Protein AF-A0A3D5D9F7-F1 (afdb_monomer)

Solvent-accessible surface area (backbone atoms only — not comparable to full-atom values): 10202 Å² total; per-residue (Å²): 129,81,79,92,68,51,46,56,18,28,38,36,35,28,84,83,37,79,51,81,93,43,45,71,31,31,27,43,21,58,40,46,57,86,76,18,34,37,27,33,27,71,43,39,72,48,103,48,36,50,68,58,54,34,52,76,71,70,40,71,59,83,59,92,62,80,87,44,64,25,20,48,5,34,89,42,61,57,88,43,56,38,35,40,29,28,64,42,68,90,51,96,36,56,48,77,57,49,90,50,37,22,40,31,60,41,67,66,54,54,45,27,46,24,64,74,68,36,63,88,38,67,42,44,20,26,16,28,37,75,33,55,50,65,44,56,62,49,39,43,75,70,58,42,40,45,76,40,78,58,51,66,59,50,68,63,74,38,57,41,88,47,31,42,58,53,55,43,49,73,69,72,47,59,69,77,80,60,58,67,98,79,70,91,125

Nearest PDB structures (foldseek):
  2ew0-assembly1_A  TM=9.577E-01  e=5.817E-22  Acinetobacter baylyi ADP1
  2haf-assembly1_A  TM=9.401E-01  e=2.490E-22  Vibrio cholerae
  2mui-assembly1_A  TM=8.104E-01  e=1.445E-20  Pseudomonas aeruginosa PAO1
  2do8-assembly1_A  TM=7.523E-01  e=2.219E-13  [Haemophilus] ducreyi
  2hrx-assembly1_A  TM=7.823E-01  e=1.455E-10  Corynebacterium diphtheriae

Secondary structure (DSSP, 8-state):
-PPP--TTEEEEE-TT---TTTTT-EEEEEEEETTEEEEEE-S-EEEEEHHHHHHHTTPPPSS--S-PEEEE--SEEEEEEEEEEES----SSEEE-SSS-EEE-SHHHHHHHHTT-S-SEEEEEEEEEEEETTHHHHHHHTTSEEEEE--HIIIIIS-HHHHHHHHHHHTT--HHHHS------

pLDDT: mean 89.05, std 12.98, range [34.28, 98.25]

Radius of gyration: 16.92 Å; Cα contacts (8 Å, |Δi|>4): 386; chains: 1; bounding box: 48×33×46 Å

Sequence (185 aa):
MPPLNLTNQFLIAMPSMGDPNFAKTVTYVCIHNNDGAMGIVINRPLEIDVAEVLAEMKIESINPATPQPVYQGGPVQKDCGFIIHNPARDWNSTIQVTSEIAVSTSRDILEAMGEGAGPTATLVALGYAGWNAGQLEEEMKQNAWLNSPADMQIIFDTPPQLRWQCAVAAMGVDLSSLSYDVGHA

Structure (mmCIF, N/CA/C/O backbone):
data_AF-A0A3D5D9F7-F1
#
_entry.id   AF-A0A3D5D9F7-F1
#
loop_
_atom_site.group_PDB
_atom_site.id
_atom_site.type_symbol
_atom_site.label_atom_id
_atom_site.label_alt_id
_atom_site.label_comp_id
_atom_site.label_asym_id
_atom_site.label_entity_id
_atom_site.label_seq_id
_atom_site.pdbx_PDB_ins_code
_atom_site.Cartn_x
_atom_site.Cartn_y
_atom_site.Cartn_z
_atom_site.occupancy
_atom_site.B_iso_or_equiv
_atom_site.auth_seq_id
_atom_site.auth_comp_id
_atom_site.auth_asym_id
_atom_site.auth_atom_id
_atom_site.pdbx_PDB_model_num
ATOM 1 N N . MET A 1 1 ? -7.531 -14.995 24.538 1.00 47.44 1 MET A N 1
ATOM 2 C CA . MET A 1 1 ? -7.756 -14.546 23.148 1.00 47.44 1 MET A CA 1
ATOM 3 C C . MET A 1 1 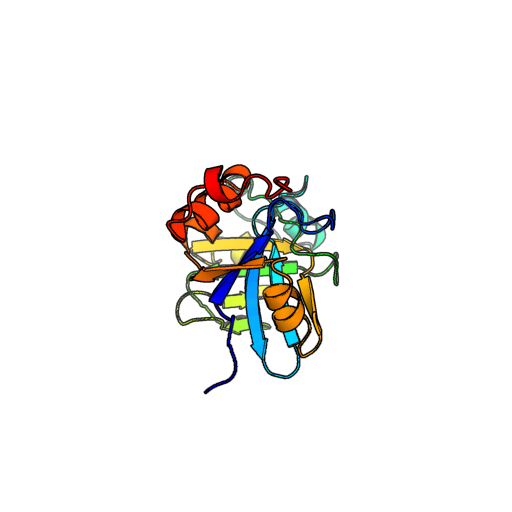? -6.391 -14.363 22.512 1.00 47.44 1 MET A C 1
ATOM 5 O O . MET A 1 1 ? -5.514 -13.886 23.227 1.00 47.44 1 MET A O 1
ATOM 9 N N . PRO A 1 2 ? -6.165 -14.796 21.262 1.00 51.75 2 PRO A N 1
ATOM 10 C CA . PRO A 1 2 ? -4.934 -14.436 20.566 1.00 51.75 2 PRO A CA 1
ATOM 11 C C . PRO A 1 2 ? -4.836 -12.902 20.464 1.00 51.75 2 PRO A C 1
ATOM 13 O O . PRO A 1 2 ? -5.882 -12.245 20.425 1.00 51.75 2 PRO A O 1
ATOM 16 N N . PRO A 1 3 ? -3.622 -12.326 20.477 1.00 65.25 3 PRO A N 1
ATOM 17 C CA . PRO A 1 3 ? -3.446 -10.895 20.254 1.00 65.25 3 PRO A CA 1
ATOM 18 C C . PRO A 1 3 ? -4.021 -10.504 18.887 1.00 65.25 3 PRO A C 1
ATOM 20 O O . PRO A 1 3 ? -4.014 -11.304 17.948 1.00 65.25 3 PRO A O 1
ATOM 23 N N . LEU A 1 4 ? -4.559 -9.287 18.795 1.00 81.50 4 LEU A N 1
ATOM 24 C CA . LEU A 1 4 ? -5.084 -8.735 17.549 1.00 81.50 4 LEU A CA 1
ATOM 25 C C . LEU A 1 4 ? -3.952 -8.692 16.514 1.00 81.50 4 LEU A C 1
ATOM 27 O O . LEU A 1 4 ? -2.958 -8.012 16.728 1.00 81.50 4 LEU A O 1
ATOM 31 N N . ASN A 1 5 ? -4.101 -9.397 15.393 1.00 90.12 5 ASN A N 1
ATOM 32 C CA . ASN A 1 5 ? -3.173 -9.307 14.269 1.00 90.12 5 ASN A CA 1
ATOM 33 C C . ASN A 1 5 ? -3.858 -8.557 13.119 1.00 90.12 5 ASN A C 1
ATOM 35 O O . ASN A 1 5 ? -4.949 -8.935 12.694 1.00 90.12 5 ASN A O 1
ATOM 39 N N . LEU A 1 6 ? -3.218 -7.481 12.660 1.00 94.94 6 LEU A N 1
ATOM 40 C CA . LEU A 1 6 ? -3.725 -6.575 11.627 1.00 94.94 6 LEU A CA 1
ATOM 41 C C . LEU A 1 6 ? -2.930 -6.710 10.323 1.00 94.94 6 LEU A C 1
ATOM 43 O O . LEU A 1 6 ? -3.201 -5.981 9.378 1.00 94.94 6 LEU A O 1
ATOM 47 N N . THR A 1 7 ? -1.968 -7.636 10.238 1.00 96.75 7 THR A N 1
ATOM 48 C CA . THR A 1 7 ? -1.314 -7.984 8.973 1.00 96.75 7 THR A CA 1
ATOM 49 C C . THR A 1 7 ? -2.365 -8.350 7.925 1.00 96.75 7 THR A C 1
ATOM 51 O O . THR A 1 7 ? -3.322 -9.066 8.223 1.00 96.75 7 THR A O 1
ATOM 54 N N . ASN A 1 8 ? -2.166 -7.875 6.693 1.00 96.75 8 ASN A N 1
ATOM 55 C CA . ASN A 1 8 ? -3.109 -8.021 5.583 1.00 96.75 8 ASN A CA 1
ATOM 56 C C . ASN A 1 8 ? -4.466 -7.324 5.820 1.00 96.75 8 ASN A C 1
ATOM 58 O O . ASN A 1 8 ? -5.518 -7.792 5.376 1.00 96.75 8 ASN A O 1
ATOM 62 N N . GLN A 1 9 ? -4.456 -6.196 6.529 1.00 96.69 9 GLN A N 1
ATOM 63 C CA . GLN A 1 9 ? -5.623 -5.329 6.673 1.00 96.69 9 GLN A CA 1
ATOM 64 C C . GLN A 1 9 ? -5.346 -3.922 6.162 1.00 96.69 9 GLN A C 1
ATOM 66 O O . GLN A 1 9 ? -4.203 -3.462 6.108 1.00 96.69 9 GLN A O 1
ATOM 71 N N . PHE A 1 10 ? -6.417 -3.225 5.807 1.00 97.25 10 PHE A N 1
ATOM 72 C CA . PHE A 1 10 ? -6.399 -1.785 5.642 1.00 97.25 10 PHE A CA 1
ATOM 73 C C . PHE A 1 10 ? -6.708 -1.102 6.961 1.00 97.25 10 PHE A C 1
ATOM 75 O O . PHE A 1 10 ? -7.697 -1.435 7.609 1.00 97.25 10 PHE A O 1
ATOM 82 N N . LEU A 1 11 ? -5.912 -0.092 7.294 1.00 96.69 11 LEU A N 1
ATOM 83 C CA . LEU A 1 11 ? -6.272 0.950 8.239 1.00 96.69 11 LEU A CA 1
ATOM 84 C C . LEU A 1 11 ? -6.832 2.129 7.454 1.00 96.69 11 LEU A C 1
ATOM 86 O O . LEU A 1 11 ? -6.176 2.687 6.571 1.00 96.69 11 LEU A O 1
ATOM 90 N N . ILE A 1 12 ? -8.061 2.492 7.770 1.00 95.88 12 ILE A N 1
ATOM 91 C CA . ILE A 1 12 ? -8.803 3.561 7.125 1.00 95.88 12 ILE A CA 1
ATOM 92 C C . ILE A 1 12 ? -8.868 4.704 8.124 1.00 95.88 12 ILE A C 1
ATOM 94 O O . ILE A 1 12 ? -9.455 4.566 9.199 1.00 95.88 12 ILE A O 1
ATOM 98 N N . ALA A 1 13 ? -8.238 5.823 7.782 1.00 94.69 13 ALA A N 1
ATOM 99 C CA . ALA A 1 13 ? -8.229 6.982 8.658 1.00 94.69 13 ALA A CA 1
ATOM 100 C C . ALA A 1 13 ? -9.649 7.525 8.822 1.00 94.69 13 ALA A C 1
ATOM 102 O O . ALA A 1 13 ? -10.343 7.770 7.825 1.00 94.69 13 ALA A O 1
ATOM 103 N N . MET A 1 14 ? -10.061 7.742 10.069 1.00 91.06 14 MET A N 1
ATOM 104 C CA . MET A 1 14 ? -11.346 8.363 10.369 1.00 91.06 14 MET A CA 1
ATOM 105 C C . MET A 1 14 ? -11.397 9.806 9.846 1.00 91.06 14 MET A C 1
ATOM 107 O O . MET A 1 14 ? -10.366 10.480 9.795 1.00 91.06 14 MET A O 1
ATOM 111 N N . PRO A 1 15 ? -12.579 10.341 9.480 1.00 85.88 15 PRO A N 1
ATOM 112 C CA . PRO A 1 15 ? -12.699 11.730 9.025 1.00 85.88 15 PRO A CA 1
ATOM 113 C C . PRO A 1 15 ? -12.197 12.770 10.039 1.00 85.88 15 PRO A C 1
ATOM 115 O O . PRO A 1 15 ? -11.774 13.853 9.644 1.00 85.88 15 PRO A O 1
ATOM 118 N N . SER A 1 16 ? -12.227 12.432 11.331 1.00 86.50 16 SER A N 1
ATOM 119 C CA . SER A 1 16 ? -11.708 13.236 12.443 1.00 86.50 16 SER A CA 1
ATOM 120 C C . SER A 1 16 ? -10.181 13.181 12.605 1.00 86.50 16 SER A C 1
ATOM 122 O O . SER A 1 16 ? -9.646 13.911 13.439 1.00 86.50 16 SER A O 1
ATOM 124 N N . MET A 1 17 ? -9.470 12.347 11.834 1.00 88.00 17 MET A N 1
ATOM 125 C CA . MET A 1 17 ? -8.013 12.205 11.898 1.00 88.00 17 MET A CA 1
ATOM 126 C C . MET A 1 17 ? -7.329 13.532 11.555 1.00 88.00 17 MET A C 1
ATOM 128 O O . MET A 1 17 ? -7.323 13.972 10.404 1.00 88.00 17 MET A O 1
ATOM 132 N N . GLY A 1 18 ? -6.746 14.167 12.573 1.00 83.50 18 GLY A N 1
ATOM 133 C CA . GLY A 1 18 ? -6.113 15.482 12.456 1.00 83.50 18 GLY A CA 1
ATOM 134 C C . GLY A 1 18 ? -4.679 15.457 11.927 1.00 83.50 18 GLY A C 1
ATOM 135 O O . GLY A 1 18 ? -4.164 16.509 11.551 1.00 83.50 18 GLY A O 1
ATOM 136 N N . ASP A 1 19 ? -4.023 14.291 11.888 1.00 88.62 19 ASP A N 1
ATOM 137 C CA . ASP A 1 19 ? -2.661 14.187 11.360 1.00 88.62 19 ASP A CA 1
ATOM 138 C C . ASP A 1 19 ? -2.675 14.374 9.830 1.00 88.62 19 ASP A C 1
ATOM 140 O O . ASP A 1 19 ? -3.240 13.541 9.112 1.00 88.62 19 ASP A O 1
ATOM 144 N N . PRO A 1 20 ? -2.031 15.424 9.286 1.00 87.31 20 PRO A N 1
ATOM 145 C CA . PRO A 1 20 ? -1.989 15.655 7.847 1.00 87.31 20 PRO A CA 1
ATOM 146 C C . PRO A 1 20 ? -1.292 14.528 7.075 1.00 87.31 20 PRO A C 1
ATOM 148 O O . PRO A 1 20 ? -1.556 14.376 5.883 1.00 87.31 20 PRO A O 1
ATOM 151 N N . ASN A 1 21 ? -0.449 13.704 7.704 1.00 87.94 21 ASN A N 1
ATOM 152 C CA . ASN A 1 21 ? 0.172 12.535 7.072 1.00 87.94 21 ASN A CA 1
ATOM 153 C C . ASN A 1 21 ? -0.824 11.393 6.820 1.00 87.94 21 ASN A C 1
ATOM 155 O O . ASN A 1 21 ? -0.581 10.572 5.938 1.00 87.94 21 ASN A O 1
ATOM 159 N N . PHE A 1 22 ? -1.953 11.373 7.535 1.00 92.62 22 PHE A N 1
ATOM 160 C CA . PHE A 1 22 ? -2.907 10.260 7.522 1.00 92.62 22 PHE A CA 1
ATOM 161 C C . PHE A 1 22 ? -4.364 10.672 7.285 1.00 92.62 22 PHE A C 1
ATOM 163 O O . PHE A 1 22 ? -5.215 9.830 7.023 1.00 92.62 22 PHE A O 1
ATOM 170 N N . ALA A 1 23 ? -4.693 11.963 7.298 1.00 91.88 23 ALA A N 1
ATOM 171 C CA . ALA A 1 23 ? -6.038 12.419 6.962 1.00 91.88 23 ALA A CA 1
ATOM 172 C C . ALA A 1 23 ? -6.483 11.859 5.593 1.00 91.88 23 ALA A C 1
ATOM 174 O O . ALA A 1 23 ? -5.784 12.024 4.584 1.00 91.88 23 ALA A O 1
ATOM 175 N N . LYS A 1 24 ? -7.641 11.180 5.576 1.00 91.12 24 LYS A N 1
ATOM 176 C CA . LYS A 1 24 ? -8.224 10.496 4.404 1.00 91.12 24 LYS A CA 1
ATOM 177 C C . LYS A 1 24 ? -7.302 9.458 3.741 1.00 91.12 24 LYS A C 1
ATOM 179 O O . LYS A 1 24 ? -7.369 9.264 2.525 1.00 91.12 24 LYS A O 1
ATOM 184 N N . THR A 1 25 ? -6.436 8.785 4.502 1.00 96.50 25 THR A N 1
ATOM 185 C CA . THR A 1 25 ? -5.589 7.710 3.963 1.00 96.50 25 THR A CA 1
ATOM 186 C C . THR A 1 25 ? -6.186 6.327 4.117 1.00 96.50 25 THR A C 1
ATOM 188 O O . THR A 1 25 ? -6.926 6.046 5.060 1.00 96.50 25 THR A O 1
ATOM 191 N N . VAL A 1 26 ? -5.788 5.451 3.199 1.00 97.31 26 VAL A N 1
ATOM 192 C CA . VAL A 1 26 ? -5.863 4.000 3.366 1.00 97.31 26 VAL A CA 1
ATOM 193 C C . VAL A 1 26 ? -4.439 3.485 3.483 1.00 97.31 26 VAL A C 1
ATOM 195 O O . VAL A 1 26 ? -3.626 3.722 2.586 1.00 97.31 26 VAL A O 1
ATOM 198 N N . THR A 1 27 ? -4.146 2.795 4.577 1.00 98.00 27 THR A N 1
ATOM 199 C CA . THR A 1 27 ? -2.827 2.230 4.861 1.00 98.00 27 THR A CA 1
ATOM 200 C C . THR A 1 27 ? -2.915 0.713 4.863 1.00 98.00 27 THR A C 1
ATOM 202 O O . THR A 1 27 ? -3.667 0.142 5.644 1.00 98.00 27 THR A O 1
ATOM 205 N N . TYR A 1 28 ? -2.154 0.048 4.000 1.00 98.25 28 TYR A N 1
ATOM 206 C CA . TYR A 1 28 ? -2.057 -1.407 3.973 1.00 98.25 28 TYR A CA 1
ATOM 207 C C . TYR A 1 28 ? -1.021 -1.896 4.986 1.00 98.25 28 TYR A C 1
ATOM 209 O O . TYR A 1 28 ? 0.156 -1.550 4.886 1.00 98.25 28 TYR A O 1
ATOM 217 N N . VAL A 1 29 ? -1.448 -2.694 5.963 1.00 97.94 29 VAL A N 1
ATOM 218 C CA . VAL A 1 29 ? -0.586 -3.219 7.029 1.00 97.94 29 VAL A CA 1
ATOM 219 C C . VAL A 1 29 ? 0.131 -4.472 6.542 1.00 97.94 29 VAL A C 1
ATOM 221 O O . VAL A 1 29 ? -0.469 -5.523 6.315 1.00 97.94 29 VAL A O 1
ATOM 224 N N . CYS A 1 30 ? 1.446 -4.353 6.412 1.00 96.38 30 CYS A N 1
ATOM 225 C CA . CYS A 1 30 ? 2.319 -5.406 5.909 1.00 96.38 30 CYS A CA 1
ATOM 226 C C . CYS A 1 30 ? 2.806 -6.312 7.046 1.00 96.38 30 CYS A C 1
ATOM 228 O O . CYS A 1 30 ? 2.932 -7.521 6.875 1.00 96.38 30 CYS A O 1
ATOM 230 N N . ILE A 1 31 ? 3.065 -5.731 8.222 1.00 95.31 31 ILE A N 1
ATOM 231 C CA . ILE A 1 31 ? 3.523 -6.438 9.422 1.00 95.31 31 ILE A CA 1
ATOM 232 C C . ILE A 1 31 ? 2.762 -5.883 10.625 1.00 95.31 31 ILE A C 1
ATOM 234 O O . ILE A 1 31 ? 2.689 -4.668 10.788 1.00 95.31 31 ILE A O 1
ATOM 238 N N . HIS A 1 32 ? 2.243 -6.763 11.479 1.00 95.94 32 HIS A N 1
ATOM 239 C CA . HIS A 1 32 ? 1.780 -6.438 12.822 1.00 95.94 32 HIS A CA 1
ATOM 240 C C . HIS A 1 32 ? 2.159 -7.573 13.778 1.00 95.94 32 HIS A C 1
ATOM 242 O O . HIS A 1 32 ? 1.732 -8.718 13.609 1.00 95.94 32 HIS A O 1
ATOM 248 N N . ASN A 1 33 ? 3.002 -7.269 14.760 1.00 93.38 33 ASN A N 1
ATOM 249 C CA . ASN A 1 33 ? 3.463 -8.212 15.770 1.00 93.38 33 ASN A CA 1
ATOM 250 C C . ASN A 1 33 ? 3.719 -7.487 17.105 1.00 93.38 33 ASN A C 1
ATOM 252 O O . ASN A 1 33 ? 3.447 -6.298 17.244 1.00 93.38 33 ASN A O 1
ATOM 256 N N . ASN A 1 34 ? 4.258 -8.203 18.094 1.00 91.50 34 ASN A N 1
ATOM 257 C CA . ASN A 1 34 ? 4.499 -7.645 19.429 1.00 91.50 34 ASN A CA 1
ATOM 258 C C . ASN A 1 34 ? 5.547 -6.516 19.458 1.00 91.50 34 ASN A C 1
ATOM 260 O O . ASN A 1 34 ? 5.591 -5.778 20.439 1.00 91.50 34 ASN A O 1
ATOM 264 N N . ASP A 1 35 ? 6.379 -6.387 18.423 1.00 92.25 35 ASP A N 1
ATOM 265 C CA . ASP A 1 35 ? 7.407 -5.347 18.328 1.00 92.25 35 ASP A CA 1
ATOM 266 C C . ASP A 1 35 ? 6.863 -4.062 17.675 1.00 92.25 35 ASP A C 1
ATOM 268 O O . ASP A 1 35 ? 7.463 -2.994 17.812 1.00 92.25 35 ASP A O 1
ATOM 272 N N . GLY A 1 36 ? 5.707 -4.143 17.006 1.00 94.44 36 GLY A N 1
ATOM 273 C CA . GLY A 1 36 ? 5.034 -3.011 16.380 1.00 94.44 36 GLY A CA 1
ATOM 274 C C . GLY A 1 36 ? 4.311 -3.369 15.084 1.00 94.44 36 GLY A C 1
ATOM 275 O O . GLY A 1 36 ? 4.034 -4.534 14.782 1.00 94.44 36 GLY A O 1
ATOM 276 N N . ALA A 1 37 ? 4.016 -2.339 14.293 1.00 96.56 37 ALA A N 1
ATOM 277 C CA . ALA A 1 37 ? 3.406 -2.484 12.979 1.00 96.56 37 ALA A CA 1
ATOM 278 C C . ALA A 1 37 ? 4.117 -1.654 11.909 1.00 96.56 37 ALA A C 1
ATOM 280 O O . ALA A 1 37 ? 4.675 -0.590 12.170 1.00 96.56 37 ALA A O 1
ATOM 281 N N . MET A 1 38 ? 4.044 -2.145 10.676 1.00 96.69 38 MET A N 1
ATOM 282 C CA . MET A 1 38 ? 4.512 -1.467 9.476 1.00 96.69 38 MET A CA 1
ATOM 283 C C . MET A 1 38 ? 3.410 -1.511 8.426 1.00 96.69 38 MET A C 1
ATOM 285 O O . MET A 1 38 ? 2.875 -2.581 8.116 1.00 96.69 38 MET A O 1
ATOM 289 N N . GLY A 1 39 ? 3.103 -0.360 7.842 1.00 97.50 39 GLY A N 1
ATOM 290 C CA . GLY A 1 39 ? 2.138 -0.246 6.763 1.00 97.50 39 GLY A CA 1
ATOM 291 C C . GLY A 1 39 ? 2.537 0.784 5.720 1.00 97.50 39 GLY A C 1
ATOM 292 O O . GLY A 1 39 ? 3.410 1.617 5.942 1.00 97.50 39 GLY A O 1
ATOM 293 N N . ILE A 1 40 ? 1.889 0.710 4.564 1.00 98.25 40 ILE A N 1
ATOM 294 C CA . ILE A 1 40 ? 2.150 1.572 3.412 1.00 98.25 40 ILE A CA 1
ATOM 295 C C . ILE A 1 40 ? 0.850 2.273 3.036 1.00 98.25 40 ILE A C 1
ATOM 297 O O . ILE A 1 40 ? -0.165 1.622 2.788 1.00 98.25 40 ILE A O 1
ATOM 301 N N . VAL A 1 41 ? 0.863 3.603 2.998 1.00 98.19 41 VAL A N 1
ATOM 302 C CA . VAL A 1 41 ? -0.252 4.403 2.483 1.00 98.19 41 VAL A CA 1
ATOM 303 C C . VAL A 1 41 ? -0.366 4.186 0.975 1.00 98.19 41 VAL A C 1
ATOM 305 O O . VAL A 1 41 ? 0.575 4.426 0.224 1.00 98.19 41 VAL A O 1
ATOM 308 N N . ILE A 1 42 ? -1.540 3.743 0.522 1.00 97.75 42 ILE A N 1
ATOM 309 C CA . ILE A 1 42 ? -1.757 3.327 -0.872 1.00 97.75 42 ILE A CA 1
ATOM 310 C C . ILE A 1 42 ? -2.520 4.360 -1.702 1.00 97.75 42 ILE A C 1
ATOM 312 O O . ILE A 1 42 ? -2.816 4.104 -2.859 1.00 97.75 42 ILE A O 1
ATOM 316 N N . ASN A 1 43 ? -2.916 5.505 -1.148 1.00 97.12 43 ASN A N 1
ATOM 317 C CA . ASN A 1 43 ? -3.841 6.420 -1.831 1.00 97.12 43 ASN A CA 1
ATOM 318 C C . ASN A 1 43 ? -3.350 7.872 -1.935 1.00 97.12 43 ASN A C 1
ATOM 320 O O . ASN A 1 43 ? -4.147 8.771 -2.203 1.00 97.12 43 ASN A O 1
ATOM 324 N N . ARG A 1 44 ? -2.046 8.101 -1.749 1.00 96.31 44 ARG A N 1
ATOM 325 C CA . ARG A 1 44 ? -1.404 9.416 -1.886 1.00 96.31 44 ARG A CA 1
ATOM 326 C C . ARG A 1 44 ? -0.376 9.408 -3.016 1.00 96.31 44 ARG A C 1
ATOM 328 O O . ARG A 1 44 ? 0.780 9.108 -2.742 1.00 96.31 44 ARG A O 1
ATOM 335 N N . PRO A 1 45 ? -0.776 9.659 -4.272 1.00 96.38 45 PRO A N 1
ATOM 336 C CA . PRO A 1 45 ? 0.181 9.736 -5.369 1.00 96.38 45 PRO A CA 1
ATOM 337 C C . PRO A 1 45 ? 1.112 10.941 -5.183 1.00 96.38 45 PRO A C 1
ATOM 339 O O . PRO A 1 45 ? 0.689 11.991 -4.699 1.00 96.38 45 PRO A O 1
ATOM 342 N N . LEU A 1 46 ? 2.370 10.771 -5.568 1.00 94.94 46 LEU A N 1
ATOM 343 C CA . LEU A 1 46 ? 3.368 11.825 -5.698 1.00 94.94 46 LEU A CA 1
ATOM 344 C C . LEU A 1 46 ? 3.377 12.357 -7.137 1.00 94.94 46 LEU A C 1
ATOM 346 O O . LEU A 1 46 ? 2.869 11.712 -8.053 1.00 94.94 46 LEU A O 1
ATOM 350 N N . GLU A 1 47 ? 3.992 13.520 -7.344 1.00 93.50 47 GLU A N 1
ATOM 351 C CA . GLU A 1 47 ? 4.247 14.085 -8.679 1.00 93.50 47 GLU A CA 1
ATOM 352 C C . GLU A 1 47 ? 5.499 13.471 -9.329 1.00 93.50 47 GLU A C 1
ATOM 354 O O . GLU A 1 47 ? 6.287 14.179 -9.944 1.00 93.50 47 GLU A O 1
ATOM 359 N N . ILE A 1 48 ? 5.697 12.164 -9.138 1.00 92.19 48 ILE A N 1
ATOM 360 C CA . ILE A 1 48 ? 6.749 11.377 -9.783 1.00 92.19 48 ILE A CA 1
ATOM 361 C C . ILE A 1 48 ? 6.176 10.025 -10.213 1.00 92.19 48 ILE A C 1
ATOM 363 O O . ILE A 1 48 ? 5.285 9.470 -9.551 1.00 92.19 48 ILE A O 1
ATOM 367 N N . ASP A 1 49 ? 6.705 9.476 -11.296 1.00 92.44 49 ASP A N 1
ATOM 368 C CA . ASP A 1 49 ? 6.357 8.145 -11.779 1.00 92.44 49 ASP A CA 1
ATOM 369 C C . ASP A 1 49 ? 7.478 7.112 -11.564 1.00 92.44 49 ASP A C 1
ATOM 371 O O . ASP A 1 49 ? 8.605 7.408 -11.160 1.00 92.44 49 ASP A O 1
ATOM 375 N N . VAL A 1 50 ? 7.141 5.839 -11.777 1.00 91.75 50 VAL A N 1
ATOM 376 C CA . VAL A 1 50 ? 8.092 4.732 -11.629 1.00 91.75 50 VAL A CA 1
ATOM 377 C C . VAL A 1 50 ? 9.245 4.847 -12.629 1.00 91.75 50 VAL A C 1
ATOM 379 O O . VAL A 1 50 ? 10.361 4.459 -12.296 1.00 91.75 50 VAL A O 1
ATOM 382 N N . ALA A 1 51 ? 9.022 5.388 -13.830 1.00 90.69 51 ALA A N 1
ATOM 383 C CA . ALA A 1 51 ? 10.082 5.531 -14.824 1.00 90.69 51 ALA A CA 1
ATOM 384 C C . ALA A 1 51 ? 11.146 6.540 -14.365 1.00 90.69 51 ALA A C 1
ATOM 386 O O . ALA A 1 51 ? 12.337 6.291 -14.556 1.00 90.69 51 ALA A O 1
ATOM 387 N N . GLU A 1 52 ? 10.740 7.620 -13.696 1.00 91.06 52 GLU A N 1
ATOM 388 C CA . GLU A 1 52 ? 11.652 8.572 -13.056 1.00 91.06 52 GLU A CA 1
ATOM 389 C C . GLU A 1 52 ? 12.492 7.902 -11.957 1.00 91.06 52 GLU A C 1
ATOM 391 O O . GLU A 1 52 ? 13.714 8.068 -11.934 1.00 91.06 52 GLU A O 1
ATOM 396 N N . VAL A 1 53 ? 11.880 7.064 -11.110 1.00 90.19 53 VAL A N 1
ATOM 397 C CA . VAL A 1 53 ? 12.602 6.295 -10.074 1.00 90.19 53 VAL A CA 1
ATOM 398 C C . VAL A 1 53 ? 13.608 5.316 -10.691 1.00 90.19 53 VAL A C 1
ATOM 400 O O . VAL A 1 53 ? 14.745 5.206 -10.224 1.00 90.19 53 VAL A O 1
ATOM 403 N N . LEU A 1 54 ? 13.224 4.607 -11.759 1.00 90.44 54 LEU A N 1
ATOM 404 C CA . LEU A 1 54 ? 14.126 3.699 -12.477 1.00 90.44 54 LEU A CA 1
ATOM 405 C C . LEU A 1 54 ? 15.311 4.460 -13.089 1.00 90.44 54 LEU A C 1
ATOM 407 O O . LEU A 1 54 ? 16.457 4.018 -12.967 1.00 90.44 54 LEU A O 1
ATOM 411 N N . ALA A 1 55 ? 15.054 5.624 -13.690 1.00 89.81 55 ALA A N 1
ATOM 412 C CA . ALA A 1 55 ? 16.085 6.473 -14.274 1.00 89.81 55 ALA A CA 1
ATOM 413 C C . ALA A 1 55 ? 17.080 6.982 -13.217 1.00 89.81 55 ALA A C 1
ATOM 415 O O . ALA A 1 55 ? 18.293 6.916 -13.438 1.00 89.81 55 ALA A O 1
ATOM 416 N N . GLU A 1 56 ? 16.599 7.419 -12.049 1.00 89.19 56 GLU A N 1
ATOM 417 C CA . GLU A 1 56 ? 17.450 7.838 -10.926 1.00 89.19 56 GLU A CA 1
ATOM 418 C C . GLU A 1 56 ? 18.345 6.690 -10.429 1.00 89.19 56 GLU A C 1
ATOM 420 O O . GLU A 1 56 ? 19.539 6.873 -10.170 1.00 89.19 56 GLU A O 1
ATOM 425 N N . MET A 1 57 ? 17.804 5.470 -10.403 1.00 87.25 57 MET A N 1
ATOM 426 C CA . MET A 1 57 ? 18.538 4.253 -10.047 1.00 87.25 57 MET A CA 1
ATOM 427 C C . MET A 1 57 ? 19.476 3.746 -11.154 1.00 87.25 57 MET A C 1
ATOM 429 O O . MET A 1 57 ? 20.212 2.777 -10.925 1.00 87.25 57 MET A O 1
ATOM 433 N N . LYS A 1 58 ? 19.501 4.399 -12.326 1.00 90.12 58 LYS A N 1
ATOM 434 C CA . LYS A 1 58 ? 20.242 3.981 -13.530 1.00 90.12 58 LYS A CA 1
ATOM 435 C C . LYS A 1 58 ? 19.838 2.586 -14.014 1.00 90.12 58 LYS A C 1
ATOM 437 O O . LYS A 1 58 ? 20.695 1.778 -14.364 1.00 90.12 58 LYS A O 1
ATOM 442 N N . ILE A 1 59 ? 18.545 2.291 -13.960 1.00 88.50 59 ILE A N 1
ATOM 443 C CA . ILE A 1 59 ? 17.954 1.064 -14.489 1.00 88.50 59 ILE A CA 1
ATOM 444 C C . ILE A 1 59 ? 17.379 1.397 -15.865 1.00 88.50 59 ILE A C 1
ATOM 446 O O . ILE A 1 59 ? 16.576 2.320 -16.002 1.00 88.50 59 ILE A O 1
ATOM 450 N N . GLU A 1 60 ? 17.815 0.673 -16.894 1.00 84.56 60 GLU A N 1
ATOM 451 C CA . GLU A 1 60 ? 17.268 0.834 -18.239 1.00 84.56 60 GLU A CA 1
ATOM 452 C C . GLU A 1 60 ? 15.850 0.257 -18.299 1.00 84.56 60 GLU A C 1
ATOM 454 O O . GLU A 1 60 ? 15.599 -0.856 -17.841 1.00 84.56 60 GLU A O 1
ATOM 459 N N . SER A 1 61 ? 14.918 1.019 -18.873 1.00 82.38 61 SER A N 1
ATOM 460 C CA . SER A 1 61 ? 13.558 0.551 -19.133 1.00 82.38 61 SER A CA 1
ATOM 461 C C . SER A 1 61 ? 13.407 0.238 -20.616 1.00 82.38 61 SER A C 1
ATOM 463 O O . SER A 1 61 ? 13.541 1.126 -21.462 1.00 82.38 61 SER A O 1
ATOM 465 N N . ILE A 1 62 ? 13.140 -1.028 -20.943 1.00 73.94 62 ILE A N 1
ATOM 466 C CA . ILE A 1 62 ? 13.007 -1.486 -22.335 1.00 73.94 62 ILE A CA 1
ATOM 467 C C . ILE A 1 62 ? 11.631 -1.165 -22.930 1.00 73.94 62 ILE A C 1
ATOM 469 O O . ILE A 1 62 ? 11.428 -1.297 -24.137 1.00 73.94 62 ILE A O 1
ATOM 473 N N . ASN A 1 63 ? 10.682 -0.750 -22.090 1.00 66.62 63 ASN A N 1
ATOM 474 C CA . ASN A 1 63 ? 9.342 -0.365 -22.494 1.00 66.62 63 ASN A CA 1
ATOM 475 C C . ASN A 1 63 ? 8.897 0.816 -21.622 1.00 66.62 63 ASN A C 1
ATOM 477 O O . ASN A 1 63 ? 8.682 0.618 -20.424 1.00 66.62 63 ASN A O 1
ATOM 481 N N . PRO A 1 64 ? 8.723 2.034 -22.169 1.00 59.91 64 PRO A N 1
ATOM 482 C CA . PRO A 1 64 ? 8.042 3.098 -21.449 1.00 59.91 64 PRO A CA 1
ATOM 483 C C . PRO A 1 64 ? 6.567 2.698 -21.345 1.00 59.91 64 PRO A C 1
ATOM 485 O O . PRO A 1 64 ? 5.742 3.028 -22.197 1.00 59.91 64 PRO A O 1
ATOM 488 N N . ALA A 1 65 ? 6.260 1.875 -20.345 1.00 58.34 65 ALA A N 1
ATOM 489 C CA . ALA A 1 65 ? 4.909 1.477 -20.013 1.00 58.34 65 ALA A CA 1
ATOM 490 C C . ALA A 1 65 ? 4.069 2.719 -19.687 1.00 58.34 65 ALA A C 1
ATOM 492 O O . ALA A 1 65 ? 4.580 3.825 -19.497 1.00 58.34 65 ALA A O 1
ATOM 493 N N . THR A 1 66 ? 2.753 2.527 -19.625 1.00 66.88 66 THR A N 1
ATOM 494 C CA . THR A 1 66 ? 1.821 3.528 -19.105 1.00 66.88 66 THR A CA 1
ATOM 495 C C . THR A 1 66 ? 2.380 4.154 -17.819 1.00 66.88 66 THR A C 1
ATOM 497 O O . THR A 1 66 ? 2.829 3.395 -16.958 1.00 66.88 66 THR A O 1
ATOM 500 N N . PRO A 1 67 ? 2.356 5.495 -17.673 1.00 80.06 67 PRO A N 1
ATOM 501 C CA . PRO A 1 67 ? 2.882 6.159 -16.487 1.00 80.06 67 PRO A CA 1
ATOM 502 C C . PRO A 1 67 ? 2.265 5.558 -15.225 1.00 80.06 67 PRO A C 1
ATOM 504 O O . PRO A 1 67 ? 1.051 5.638 -15.015 1.00 80.06 67 PRO A O 1
ATOM 507 N N . GLN A 1 68 ? 3.099 4.916 -14.412 1.00 89.50 68 GLN A N 1
ATOM 508 C CA . GLN A 1 68 ? 2.694 4.332 -13.143 1.00 89.50 68 GLN A CA 1
ATOM 509 C C . GLN A 1 68 ? 3.093 5.302 -12.028 1.00 89.50 68 GLN A C 1
ATOM 511 O O . GLN A 1 68 ? 4.285 5.564 -11.874 1.00 89.50 68 GLN A O 1
ATOM 516 N N . PRO A 1 69 ? 2.142 5.844 -11.249 1.00 93.81 69 PRO A N 1
ATOM 517 C CA . PRO A 1 69 ? 2.466 6.795 -10.196 1.00 93.81 69 PRO A CA 1
ATOM 518 C C . PRO A 1 69 ? 3.201 6.112 -9.041 1.00 93.81 69 PRO A C 1
ATOM 520 O O . PRO A 1 69 ? 2.920 4.957 -8.703 1.00 93.81 69 PRO A O 1
ATOM 523 N N . VAL A 1 70 ? 4.082 6.867 -8.391 1.00 96.12 70 VAL A N 1
ATOM 524 C CA . VAL A 1 70 ? 4.657 6.499 -7.095 1.00 96.12 70 VAL A CA 1
ATOM 525 C C . VAL A 1 70 ? 3.800 7.091 -5.984 1.00 96.12 70 VAL A C 1
ATOM 527 O O . VAL A 1 70 ? 3.250 8.183 -6.115 1.00 96.12 70 VAL A O 1
ATOM 530 N N . TYR A 1 71 ? 3.677 6.377 -4.873 1.00 97.50 71 TYR A N 1
ATOM 531 C CA . TYR A 1 71 ? 2.875 6.790 -3.728 1.00 97.50 71 TYR A CA 1
ATOM 532 C C . TYR A 1 71 ? 3.740 7.271 -2.565 1.00 97.50 71 TYR A C 1
ATOM 534 O O . TYR A 1 71 ? 4.824 6.757 -2.316 1.00 97.50 71 TYR A O 1
ATOM 542 N N . GLN A 1 72 ? 3.240 8.225 -1.791 1.00 97.06 72 GLN A N 1
ATOM 543 C CA . GLN A 1 72 ? 3.790 8.538 -0.481 1.00 97.06 72 GLN A CA 1
ATOM 544 C C . GLN A 1 72 ? 3.313 7.469 0.507 1.00 97.06 72 GLN A C 1
ATOM 546 O O . GLN A 1 72 ? 2.177 7.533 0.971 1.00 97.06 72 GLN A O 1
ATOM 551 N N . GLY A 1 73 ? 4.173 6.500 0.826 1.00 96.50 73 GLY A N 1
ATOM 552 C CA . GLY A 1 73 ? 3.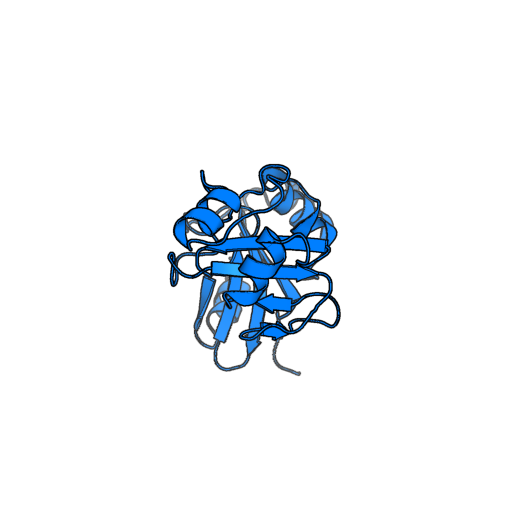844 5.351 1.674 1.00 96.50 73 GLY A CA 1
ATOM 553 C C . GLY A 1 73 ? 3.829 5.660 3.172 1.00 96.50 73 GLY A C 1
ATOM 554 O O . GLY A 1 73 ? 3.195 4.942 3.945 1.00 96.50 73 GLY A O 1
ATOM 555 N N . GLY A 1 74 ? 4.463 6.754 3.596 1.00 95.50 74 GLY A N 1
ATOM 556 C CA . GLY A 1 74 ? 4.355 7.276 4.956 1.00 95.50 74 GLY A CA 1
ATOM 557 C C . GLY A 1 74 ? 5.481 8.245 5.326 1.00 95.50 74 GLY A C 1
ATOM 558 O O . GLY A 1 74 ? 6.266 8.653 4.467 1.00 95.50 74 GLY A O 1
ATOM 559 N N . PRO A 1 75 ? 5.544 8.690 6.593 1.00 93.69 75 PRO A N 1
ATOM 560 C CA . PRO A 1 75 ? 6.509 9.697 7.026 1.00 93.69 75 PRO A CA 1
ATOM 561 C C . PRO A 1 75 ? 7.916 9.143 7.306 1.00 93.69 75 PRO A C 1
ATOM 563 O O . PRO A 1 75 ? 8.856 9.937 7.392 1.00 93.69 75 PRO A O 1
ATOM 566 N N . VAL A 1 76 ? 8.076 7.825 7.461 1.00 94.69 76 VAL A N 1
ATOM 567 C CA . VAL A 1 76 ? 9.339 7.179 7.847 1.00 94.69 76 VAL A CA 1
ATOM 568 C C . VAL A 1 76 ? 10.115 6.741 6.607 1.00 94.69 76 VAL A C 1
ATOM 570 O O . VAL A 1 76 ? 9.528 6.191 5.683 1.00 94.69 76 VAL A O 1
ATOM 573 N N . GLN A 1 77 ? 11.437 6.968 6.599 1.00 92.25 77 GLN A N 1
ATOM 574 C CA . GLN A 1 77 ? 12.350 6.589 5.505 1.00 92.25 77 GLN A CA 1
ATOM 575 C C . GLN A 1 77 ? 11.833 6.988 4.112 1.00 92.25 77 GLN A C 1
ATOM 577 O O . GLN A 1 77 ? 11.712 6.153 3.223 1.00 92.25 77 GLN A O 1
ATOM 582 N N . LYS A 1 78 ? 11.536 8.278 3.920 1.00 91.25 78 LYS A N 1
ATOM 583 C CA . LYS A 1 78 ? 10.920 8.819 2.693 1.00 91.25 78 LYS A CA 1
ATOM 584 C C . LYS A 1 78 ? 11.708 8.557 1.405 1.00 91.25 78 LYS A C 1
ATOM 586 O O . LYS A 1 78 ? 11.118 8.621 0.340 1.00 91.25 78 LYS A O 1
ATOM 591 N N . ASP A 1 79 ? 12.993 8.236 1.505 1.00 88.06 79 ASP A N 1
ATOM 592 C CA . ASP A 1 79 ? 13.845 7.921 0.352 1.00 88.06 79 ASP A CA 1
ATOM 593 C C . ASP A 1 79 ? 13.898 6.408 0.050 1.00 88.06 79 ASP A C 1
ATOM 595 O O . ASP A 1 79 ? 14.516 5.978 -0.921 1.00 88.06 79 ASP A O 1
ATOM 599 N N . CYS A 1 80 ? 13.284 5.571 0.895 1.00 91.25 80 CYS A N 1
ATOM 600 C CA . CYS A 1 80 ? 13.268 4.121 0.732 1.00 91.25 80 CYS A CA 1
ATOM 601 C C . CYS A 1 80 ? 12.044 3.680 -0.079 1.00 91.25 80 CYS A C 1
ATOM 603 O O . CYS A 1 80 ? 10.910 4.009 0.272 1.00 91.25 80 CYS A O 1
ATOM 605 N N . GLY A 1 81 ? 12.283 2.922 -1.151 1.00 94.06 81 GLY A N 1
ATOM 606 C CA . GLY A 1 81 ? 11.241 2.370 -2.011 1.00 94.06 81 GLY A CA 1
ATOM 607 C C . GLY A 1 81 ? 10.673 1.056 -1.483 1.00 94.06 81 GLY A C 1
ATOM 608 O O . GLY A 1 81 ? 11.415 0.130 -1.161 1.00 94.06 81 GLY A O 1
ATOM 609 N N . PHE A 1 82 ? 9.348 0.967 -1.463 1.00 96.94 82 PHE A N 1
ATOM 610 C CA . PHE A 1 82 ? 8.582 -0.231 -1.151 1.00 96.94 82 PHE A CA 1
ATOM 611 C C . PHE A 1 82 ? 7.687 -0.576 -2.336 1.00 96.94 82 PHE A C 1
ATOM 613 O O . PHE A 1 82 ? 6.924 0.262 -2.813 1.00 96.94 82 PHE A O 1
ATOM 620 N N . ILE A 1 83 ? 7.758 -1.818 -2.799 1.00 97.31 83 ILE A N 1
ATOM 621 C CA . ILE A 1 83 ? 6.950 -2.322 -3.902 1.00 97.31 83 ILE A CA 1
ATOM 622 C C . ILE A 1 83 ? 6.001 -3.376 -3.344 1.00 97.31 83 ILE A C 1
ATOM 624 O O . ILE A 1 83 ? 6.432 -4.477 -3.014 1.00 97.31 83 ILE A O 1
ATOM 628 N N . ILE A 1 84 ? 4.711 -3.053 -3.246 1.00 97.81 84 ILE A N 1
ATOM 629 C CA . ILE A 1 84 ? 3.663 -4.054 -3.012 1.00 97.81 84 ILE A CA 1
ATOM 630 C C . ILE A 1 84 ? 3.386 -4.727 -4.350 1.00 97.81 84 ILE A C 1
ATOM 632 O O . ILE A 1 84 ? 3.177 -4.028 -5.342 1.00 97.81 84 ILE A O 1
ATOM 636 N N . HIS A 1 85 ? 3.359 -6.055 -4.407 1.00 97.38 85 HIS A N 1
ATOM 637 C CA . HIS A 1 85 ? 3.141 -6.744 -5.673 1.00 97.38 85 HIS A CA 1
ATOM 638 C C . HIS A 1 85 ? 2.342 -8.041 -5.573 1.00 97.38 85 HIS A C 1
ATOM 640 O O . HIS A 1 85 ? 2.314 -8.717 -4.542 1.00 97.38 85 HIS A O 1
ATOM 646 N N . ASN A 1 86 ? 1.729 -8.381 -6.707 1.00 96.06 86 ASN A N 1
ATOM 647 C CA . ASN A 1 86 ? 1.079 -9.648 -6.995 1.00 96.06 86 ASN A CA 1
ATOM 648 C C . ASN A 1 86 ? 1.512 -10.155 -8.394 1.00 96.06 86 ASN A C 1
ATOM 650 O O . ASN A 1 86 ? 1.607 -9.351 -9.328 1.00 96.06 86 ASN A O 1
ATOM 654 N N . PRO A 1 87 ? 1.773 -11.465 -8.570 1.00 95.12 87 PRO A N 1
ATOM 655 C CA . PRO A 1 87 ? 1.796 -12.503 -7.537 1.00 95.12 87 PRO A CA 1
ATOM 656 C C . PRO A 1 87 ? 2.911 -12.286 -6.506 1.00 95.12 87 PRO A C 1
ATOM 658 O O . PRO A 1 87 ? 3.900 -11.594 -6.773 1.00 95.12 87 PRO A O 1
ATOM 661 N N . ALA A 1 88 ? 2.747 -12.889 -5.327 1.00 92.75 88 ALA A N 1
ATOM 662 C CA . ALA A 1 88 ? 3.813 -12.979 -4.340 1.00 92.75 88 ALA A CA 1
ATOM 663 C C . ALA A 1 88 ? 4.950 -13.826 -4.931 1.00 92.75 88 ALA A C 1
ATOM 665 O O . ALA A 1 88 ? 4.804 -15.022 -5.182 1.00 92.75 88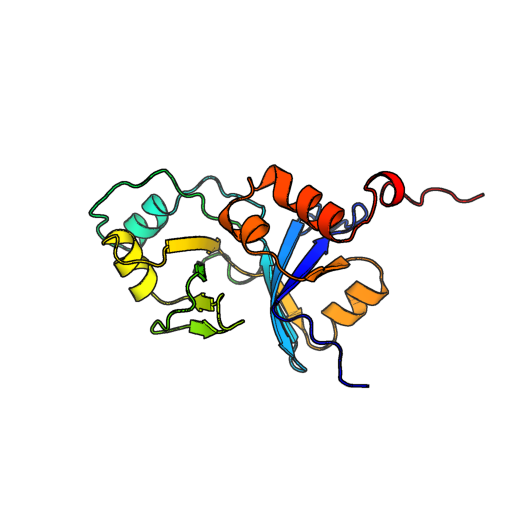 ALA A O 1
ATOM 666 N N . ARG A 1 89 ? 6.072 -13.167 -5.200 1.00 91.62 89 ARG A N 1
ATOM 667 C CA . ARG A 1 89 ? 7.310 -13.732 -5.731 1.00 91.62 89 ARG A CA 1
ATOM 668 C C . ARG A 1 89 ? 8.461 -13.261 -4.856 1.00 91.62 89 ARG A C 1
ATOM 670 O O . ARG A 1 89 ? 8.490 -12.096 -4.477 1.00 91.62 89 ARG A O 1
ATOM 677 N N . ASP A 1 90 ? 9.408 -14.144 -4.581 1.00 92.56 90 ASP A N 1
ATOM 678 C CA . ASP A 1 90 ? 10.591 -13.771 -3.818 1.00 92.56 90 ASP A CA 1
ATOM 679 C C . ASP A 1 90 ? 11.593 -12.992 -4.675 1.00 92.56 90 ASP A C 1
ATOM 681 O O . ASP A 1 90 ? 11.946 -13.387 -5.790 1.00 92.56 90 ASP A O 1
ATOM 685 N N . TRP A 1 91 ? 12.065 -11.902 -4.086 1.00 95.19 91 TRP A N 1
ATOM 686 C CA . TRP A 1 91 ? 13.185 -11.066 -4.507 1.00 95.19 91 TRP A CA 1
ATOM 687 C C . TRP A 1 91 ? 14.193 -10.961 -3.360 1.00 95.19 91 TRP A C 1
ATOM 689 O O . TRP A 1 91 ? 13.881 -11.337 -2.226 1.00 95.19 91 TRP A O 1
ATOM 699 N N . ASN A 1 92 ? 15.374 -10.399 -3.621 1.00 93.81 92 ASN A N 1
ATOM 700 C CA . ASN A 1 92 ? 16.473 -10.323 -2.650 1.00 93.81 92 ASN A CA 1
ATOM 701 C C . ASN A 1 92 ? 16.078 -9.750 -1.274 1.00 93.81 92 ASN A C 1
ATOM 703 O O . ASN A 1 92 ? 16.640 -10.160 -0.261 1.00 93.81 92 ASN A O 1
ATOM 707 N N . SER A 1 93 ? 15.129 -8.811 -1.224 1.00 94.81 93 SER A N 1
ATOM 708 C CA . SER A 1 93 ? 14.555 -8.293 0.021 1.00 94.81 93 SER A CA 1
ATOM 709 C C . SER A 1 93 ? 13.040 -8.264 -0.101 1.00 94.81 93 SER A C 1
ATOM 711 O O . SER A 1 93 ? 12.484 -7.329 -0.678 1.00 94.81 93 SER A O 1
ATOM 713 N N . THR A 1 94 ? 12.387 -9.310 0.414 1.00 95.94 94 THR A N 1
ATOM 714 C CA . THR A 1 94 ? 10.937 -9.515 0.307 1.00 95.94 94 THR A CA 1
ATOM 715 C C . THR A 1 94 ?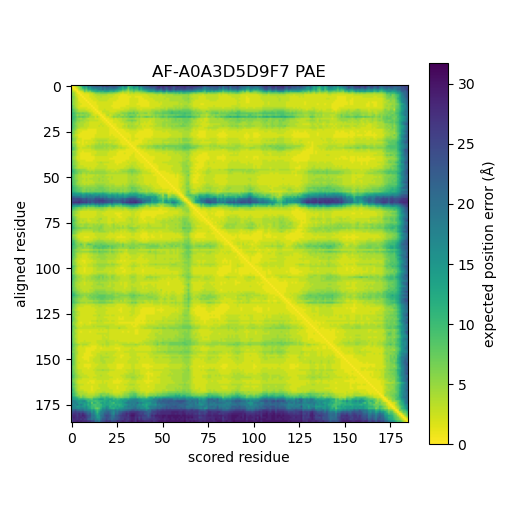 10.342 -9.924 1.643 1.00 95.94 94 THR A C 1
ATOM 717 O O . THR A 1 94 ? 10.845 -10.815 2.324 1.00 95.94 94 THR A O 1
ATOM 720 N N . ILE A 1 95 ? 9.237 -9.280 1.995 1.00 94.62 95 ILE A N 1
ATOM 721 C CA . ILE A 1 95 ? 8.362 -9.658 3.094 1.00 94.62 95 ILE A CA 1
ATOM 722 C C . ILE A 1 95 ? 7.106 -10.253 2.471 1.00 94.62 95 ILE A C 1
ATOM 724 O O . ILE A 1 95 ? 6.321 -9.556 1.825 1.00 94.62 95 ILE A O 1
ATOM 728 N N . GLN A 1 96 ? 6.909 -11.550 2.674 1.00 96.06 96 GLN A N 1
ATOM 729 C CA . GLN A 1 96 ? 5.684 -12.210 2.256 1.00 96.06 96 GLN A CA 1
ATOM 730 C C . GLN A 1 96 ? 4.560 -11.882 3.246 1.00 96.06 96 GLN A C 1
ATOM 732 O O . GLN A 1 96 ? 4.648 -12.227 4.424 1.00 96.06 96 GLN A O 1
ATOM 737 N N . VAL A 1 97 ? 3.511 -11.203 2.771 1.00 95.94 97 VAL A N 1
ATOM 738 C CA . VAL A 1 97 ? 2.363 -10.819 3.610 1.00 95.94 97 VAL A CA 1
ATOM 739 C C . VAL A 1 97 ? 1.280 -11.893 3.547 1.00 95.94 97 VAL A C 1
ATOM 741 O O . VAL A 1 97 ? 0.740 -12.301 4.574 1.00 95.94 97 VAL A O 1
ATOM 744 N N . THR A 1 98 ? 0.995 -12.391 2.341 1.00 95.69 98 THR A N 1
ATOM 745 C CA . THR A 1 98 ? 0.095 -13.524 2.084 1.00 95.69 98 THR A CA 1
ATOM 746 C C . THR A 1 98 ? 0.672 -14.433 0.991 1.00 95.69 98 THR A C 1
ATOM 748 O O . THR A 1 98 ? 1.766 -14.206 0.476 1.00 95.69 98 THR A O 1
ATOM 751 N N . SER A 1 99 ? -0.061 -15.478 0.595 1.00 94.50 99 SER A N 1
ATOM 752 C CA . SER A 1 99 ? 0.283 -16.282 -0.587 1.00 94.50 99 SER A CA 1
ATOM 753 C C . SER A 1 99 ? 0.184 -15.505 -1.905 1.00 94.50 99 SER A C 1
ATOM 755 O O . SER A 1 99 ? 0.713 -15.963 -2.911 1.00 94.50 99 SER A O 1
ATOM 757 N N . GLU A 1 100 ? -0.500 -14.359 -1.915 1.00 95.56 100 GLU A N 1
ATOM 758 C CA . GLU A 1 100 ? -0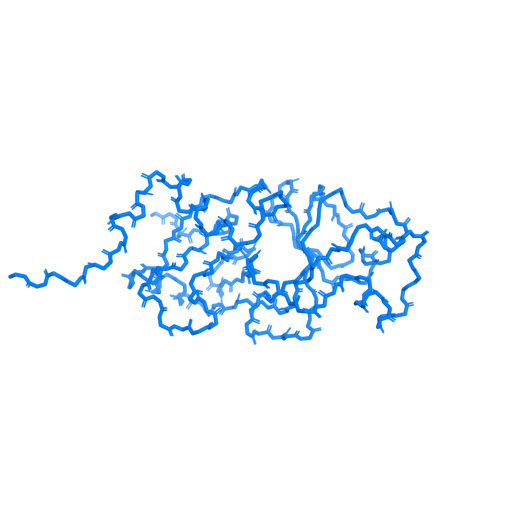.788 -13.582 -3.125 1.00 95.56 100 GLU A CA 1
ATOM 759 C C . GLU A 1 100 ? -0.115 -12.209 -3.128 1.00 95.56 100 GLU A C 1
ATOM 761 O O . GLU A 1 100 ? 0.185 -11.691 -4.202 1.00 95.56 100 GLU A O 1
ATOM 766 N N . ILE A 1 101 ? 0.147 -11.627 -1.955 1.00 97.44 101 ILE A N 1
ATOM 767 C CA . ILE A 1 101 ? 0.739 -10.297 -1.812 1.00 97.44 101 ILE A CA 1
ATOM 768 C C . ILE A 1 101 ? 2.072 -10.396 -1.075 1.00 97.44 101 ILE A C 1
ATOM 770 O O . ILE A 1 101 ? 2.163 -10.958 0.021 1.00 97.44 101 ILE A O 1
ATOM 774 N N . ALA A 1 102 ? 3.091 -9.766 -1.648 1.00 97.69 102 ALA A N 1
ATOM 775 C CA . ALA A 1 102 ? 4.370 -9.539 -0.996 1.00 97.69 102 ALA A CA 1
ATOM 776 C C . ALA A 1 102 ? 4.805 -8.076 -1.142 1.00 97.69 102 ALA A C 1
ATOM 778 O O . ALA A 1 102 ? 4.271 -7.327 -1.965 1.00 97.69 102 ALA A O 1
ATOM 779 N N . VAL A 1 103 ? 5.739 -7.670 -0.285 1.00 97.62 103 VAL A N 1
ATOM 780 C CA . VAL A 1 103 ? 6.339 -6.337 -0.295 1.00 97.62 103 VAL A CA 1
ATOM 781 C C . VAL A 1 103 ? 7.843 -6.474 -0.416 1.00 97.62 103 VAL A C 1
ATOM 783 O O . VAL A 1 103 ? 8.472 -7.087 0.446 1.00 97.62 103 VAL A O 1
ATOM 786 N N . SER A 1 104 ? 8.419 -5.869 -1.448 1.00 97.31 104 SER A N 1
ATOM 787 C CA . SER A 1 104 ? 9.857 -5.912 -1.702 1.00 97.31 104 SER A CA 1
ATOM 788 C C . SER A 1 104 ? 10.487 -4.529 -1.672 1.00 97.31 104 SER A C 1
ATOM 790 O O . SER A 1 104 ? 9.846 -3.529 -1.986 1.00 97.31 104 SER A O 1
ATOM 792 N N . THR A 1 105 ? 11.760 -4.482 -1.293 1.00 94.81 105 THR A N 1
ATOM 793 C CA . THR A 1 105 ? 12.559 -3.243 -1.196 1.00 94.81 105 THR A CA 1
ATOM 794 C C . THR A 1 105 ? 13.892 -3.340 -1.937 1.00 94.81 105 THR A C 1
ATOM 796 O O . THR A 1 105 ? 14.738 -2.451 -1.845 1.00 94.81 105 THR A O 1
ATOM 799 N N . SER A 1 106 ? 14.122 -4.444 -2.646 1.00 93.12 106 SER A N 1
ATOM 800 C CA . SER A 1 106 ? 15.372 -4.705 -3.348 1.00 93.12 106 SER A CA 1
ATOM 801 C C . SER A 1 106 ? 15.396 -4.104 -4.755 1.00 93.12 106 SER A C 1
ATOM 803 O O . SER A 1 106 ? 14.378 -3.729 -5.324 1.00 93.12 106 SER A O 1
ATOM 805 N N . ARG A 1 107 ? 16.596 -3.977 -5.325 1.00 91.62 107 ARG A N 1
ATOM 806 C CA . ARG A 1 107 ? 16.810 -3.394 -6.658 1.00 91.62 107 ARG A CA 1
ATOM 807 C C . ARG A 1 107 ? 16.401 -4.330 -7.805 1.00 91.62 107 ARG A C 1
ATOM 809 O O . ARG A 1 107 ? 15.984 -3.860 -8.853 1.00 91.62 107 ARG A O 1
ATOM 816 N N . ASP A 1 108 ? 16.488 -5.637 -7.594 1.00 94.31 108 ASP A N 1
ATOM 817 C CA . ASP A 1 108 ? 16.202 -6.682 -8.587 1.00 94.31 108 ASP A CA 1
ATOM 818 C C . ASP A 1 108 ? 14.741 -6.689 -9.070 1.00 94.31 108 ASP A C 1
ATOM 820 O O . ASP A 1 108 ? 14.497 -6.914 -10.253 1.00 94.31 108 ASP A O 1
ATOM 824 N N . ILE A 1 109 ? 13.763 -6.379 -8.209 1.00 94.44 109 ILE A N 1
ATOM 825 C CA . ILE A 1 109 ? 12.364 -6.208 -8.647 1.00 94.44 109 ILE A CA 1
ATOM 826 C C . ILE A 1 109 ? 12.202 -4.985 -9.559 1.00 94.44 109 ILE A C 1
ATOM 828 O O . ILE A 1 109 ? 11.458 -5.051 -10.533 1.00 94.44 109 ILE A O 1
ATOM 832 N N . LEU A 1 110 ? 12.915 -3.887 -9.283 1.00 91.94 110 LEU A N 1
ATOM 833 C CA . LEU A 1 110 ? 12.889 -2.681 -10.117 1.00 91.94 110 LEU A CA 1
ATOM 834 C C . LEU A 1 110 ? 13.553 -2.934 -11.475 1.00 91.94 110 LEU A C 1
ATOM 836 O O . LEU A 1 110 ? 13.026 -2.510 -12.499 1.00 91.94 110 LEU A O 1
ATOM 840 N N . GLU A 1 111 ? 14.667 -3.669 -11.493 1.00 92.12 111 GLU A N 1
ATOM 841 C CA . GLU A 1 111 ? 15.320 -4.128 -12.726 1.00 92.12 111 GLU A CA 1
ATOM 842 C C . GLU A 1 111 ? 14.371 -5.009 -13.544 1.00 92.12 111 GLU A C 1
ATOM 844 O O . GLU A 1 111 ? 14.120 -4.721 -14.713 1.00 92.12 111 GLU A O 1
ATOM 849 N N . ALA A 1 112 ? 13.722 -5.990 -12.911 1.00 92.38 112 ALA A N 1
ATOM 850 C CA . ALA A 1 112 ? 12.727 -6.821 -13.578 1.00 92.38 112 ALA A CA 1
ATOM 851 C C . ALA A 1 11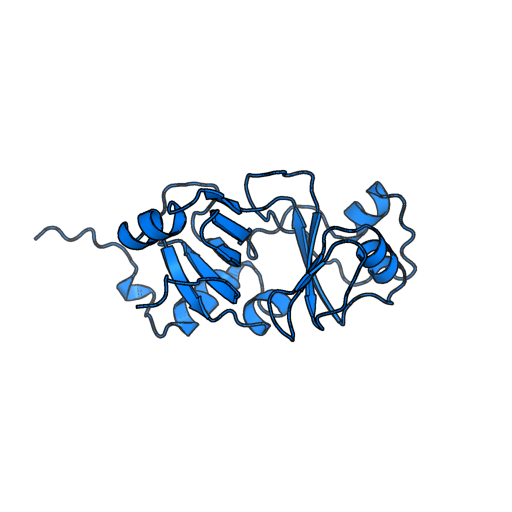2 ? 11.537 -6.006 -14.111 1.00 92.38 112 ALA A C 1
ATOM 853 O O . ALA A 1 112 ? 11.047 -6.279 -15.205 1.00 92.38 112 ALA A O 1
ATOM 854 N N . MET A 1 113 ? 11.067 -4.995 -13.374 1.00 90.69 113 MET A N 1
ATOM 855 C CA . MET A 1 113 ? 10.025 -4.078 -13.849 1.00 90.69 113 MET A CA 1
ATOM 856 C C . MET A 1 113 ? 10.485 -3.283 -15.079 1.00 90.69 113 MET A C 1
ATOM 858 O O . MET A 1 113 ? 9.733 -3.202 -16.049 1.00 90.69 113 MET A O 1
ATOM 862 N N . GLY A 1 114 ? 11.716 -2.757 -15.076 1.00 89.25 114 GLY A N 1
ATOM 863 C CA . GLY A 1 114 ? 12.313 -2.066 -16.226 1.00 89.25 114 GLY A CA 1
ATOM 864 C C . GLY A 1 114 ? 12.467 -2.964 -17.458 1.00 89.25 114 GLY A C 1
ATOM 865 O O . GLY A 1 114 ? 12.258 -2.518 -18.585 1.00 89.25 114 GLY A O 1
ATOM 866 N N . GLU A 1 115 ? 12.740 -4.251 -17.249 1.00 89.62 115 GLU A N 1
ATOM 867 C CA . GLU A 1 115 ? 12.842 -5.278 -18.292 1.00 89.62 115 GLU A CA 1
ATOM 868 C C . GLU A 1 115 ? 11.484 -5.868 -18.726 1.00 89.62 115 GLU A C 1
ATOM 870 O O . GLU A 1 115 ? 11.430 -6.757 -19.574 1.00 89.62 115 GLU A O 1
ATOM 875 N N . GLY A 1 116 ? 10.362 -5.430 -18.143 1.00 87.00 116 GLY A N 1
ATOM 876 C CA . GLY A 1 116 ? 9.041 -6.013 -18.417 1.00 87.00 116 GLY A CA 1
ATOM 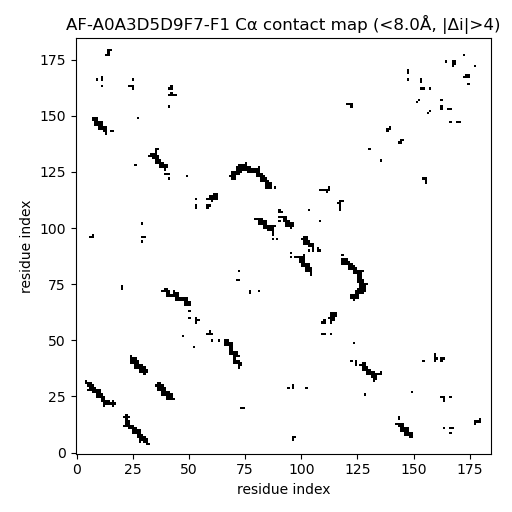877 C C . GLY A 1 116 ? 8.860 -7.456 -17.911 1.00 87.00 116 GLY A C 1
ATOM 878 O O . GLY A 1 116 ? 7.912 -8.132 -18.304 1.00 87.00 116 GLY A O 1
ATOM 879 N N . ALA A 1 117 ? 9.751 -7.924 -17.034 1.00 89.56 117 ALA A N 1
ATOM 880 C CA . ALA A 1 117 ? 9.722 -9.225 -16.359 1.00 89.56 117 ALA A CA 1
ATOM 881 C C . ALA A 1 117 ? 9.267 -9.132 -14.883 1.00 89.56 117 ALA A C 1
ATOM 883 O O . ALA A 1 117 ? 9.379 -10.102 -14.121 1.00 89.56 117 ALA A O 1
ATOM 884 N N . GLY A 1 118 ? 8.791 -7.954 -14.468 1.00 89.69 118 GLY A N 1
ATOM 885 C CA . GLY A 1 118 ? 8.280 -7.678 -13.130 1.00 89.69 118 GLY A CA 1
ATOM 886 C C . GLY A 1 118 ? 6.935 -8.360 -12.836 1.00 89.69 118 GLY A C 1
ATOM 887 O O . GLY A 1 118 ? 6.361 -9.033 -13.695 1.00 89.69 118 GLY A O 1
ATOM 888 N N . PRO A 1 119 ? 6.418 -8.214 -11.604 1.00 92.31 119 PRO A N 1
ATOM 889 C CA . PRO A 1 119 ? 5.105 -8.740 -11.236 1.00 92.31 119 PRO A CA 1
ATOM 890 C C . PRO A 1 119 ? 3.979 -8.127 -12.077 1.00 92.31 119 PRO A C 1
ATOM 892 O O . PRO A 1 119 ? 4.081 -6.991 -12.536 1.00 92.31 119 PRO A O 1
ATOM 895 N N . THR A 1 120 ? 2.879 -8.865 -12.236 1.00 91.69 120 THR A N 1
ATOM 896 C CA . THR A 1 120 ? 1.735 -8.439 -13.057 1.00 91.69 120 THR A CA 1
ATOM 897 C C . THR A 1 120 ? 1.002 -7.230 -12.492 1.00 91.69 120 THR A C 1
ATOM 899 O O . THR A 1 120 ? 0.483 -6.427 -13.259 1.00 91.69 120 THR A O 1
ATOM 902 N N . ALA A 1 121 ? 0.960 -7.094 -11.167 1.00 94.19 121 ALA A N 1
ATOM 903 C CA . ALA A 1 121 ? 0.382 -5.943 -10.492 1.00 94.19 121 ALA A CA 1
ATOM 904 C C . ALA A 1 121 ? 1.359 -5.430 -9.436 1.00 94.19 121 ALA A C 1
ATOM 906 O O . ALA A 1 121 ? 1.877 -6.203 -8.626 1.00 94.19 121 ALA A O 1
ATOM 907 N N . THR A 1 122 ? 1.619 -4.125 -9.452 1.00 95.56 122 THR A N 1
ATOM 908 C CA . THR A 1 122 ? 2.553 -3.479 -8.530 1.00 95.56 122 THR A CA 1
ATOM 909 C C . THR A 1 122 ? 2.012 -2.140 -8.040 1.00 95.56 122 THR A C 1
ATOM 911 O O . THR A 1 122 ? 1.289 -1.431 -8.740 1.00 95.56 122 THR A O 1
ATOM 914 N N . LEU A 1 123 ? 2.393 -1.777 -6.821 1.00 97.00 123 LEU A N 1
ATOM 915 C CA . LEU A 1 123 ? 2.245 -0.445 -6.256 1.00 97.00 123 LEU A CA 1
ATOM 916 C C . LEU A 1 123 ? 3.596 -0.042 -5.683 1.00 97.00 123 LEU A C 1
ATOM 918 O O . LEU A 1 123 ? 4.095 -0.692 -4.767 1.00 97.00 123 LEU A O 1
ATOM 922 N N . VAL A 1 124 ? 4.171 1.030 -6.221 1.00 96.81 124 VAL A N 1
ATOM 923 C CA . VAL A 1 124 ? 5.458 1.563 -5.772 1.00 96.81 124 VAL A CA 1
ATOM 924 C C . VAL A 1 124 ? 5.205 2.734 -4.837 1.00 96.81 124 VAL A C 1
ATOM 926 O O . VAL A 1 124 ? 4.500 3.674 -5.195 1.00 96.81 124 VAL A O 1
ATOM 929 N N . ALA A 1 125 ? 5.770 2.682 -3.639 1.00 97.38 125 ALA A N 1
ATOM 930 C CA . ALA A 1 125 ? 5.654 3.725 -2.638 1.00 97.38 125 ALA A CA 1
ATOM 931 C C . ALA A 1 125 ? 7.024 4.123 -2.085 1.00 97.38 125 ALA A C 1
ATOM 933 O O . ALA A 1 125 ? 7.947 3.315 -2.035 1.00 97.38 125 ALA A O 1
ATOM 934 N N . LEU A 1 126 ? 7.134 5.371 -1.644 1.00 96.19 126 LEU A N 1
ATOM 935 C CA . LEU A 1 126 ? 8.290 5.921 -0.955 1.00 96.19 126 LEU A CA 1
ATOM 936 C C . LEU A 1 126 ? 7.965 6.148 0.521 1.00 96.19 126 LEU A C 1
ATOM 938 O O . LEU A 1 126 ? 6.984 6.816 0.868 1.00 96.19 126 LEU A O 1
ATOM 942 N N . GLY A 1 127 ? 8.805 5.586 1.383 1.00 96.31 127 GLY A N 1
ATOM 943 C CA . GLY A 1 127 ? 8.602 5.553 2.822 1.00 96.31 127 GLY A CA 1
ATOM 944 C C . GLY A 1 127 ? 7.457 4.651 3.270 1.00 96.31 127 GLY A C 1
ATOM 945 O O . GLY A 1 127 ? 6.733 4.049 2.478 1.00 96.31 127 GLY A O 1
ATOM 946 N N . TYR A 1 128 ? 7.300 4.564 4.585 1.00 96.94 128 TYR A N 1
ATOM 947 C CA . TYR A 1 128 ? 6.274 3.751 5.228 1.00 96.94 128 TYR A CA 1
ATOM 948 C C . TYR A 1 128 ? 5.740 4.427 6.494 1.00 96.94 128 TYR A C 1
ATOM 950 O O . TYR A 1 128 ? 6.304 5.398 7.014 1.00 96.94 128 TYR A O 1
ATOM 958 N N . ALA A 1 129 ? 4.613 3.921 6.978 1.00 96.69 129 ALA A N 1
ATOM 959 C CA . ALA A 1 129 ? 4.045 4.233 8.276 1.00 96.69 129 ALA A CA 1
ATOM 960 C C . ALA A 1 129 ? 4.457 3.149 9.276 1.00 96.69 129 ALA A C 1
ATOM 962 O O . ALA A 1 129 ? 4.248 1.958 9.035 1.00 96.69 129 ALA A O 1
ATOM 963 N N . GLY A 1 130 ? 5.082 3.561 10.374 1.00 95.75 130 GLY A N 1
ATOM 964 C CA . GLY A 1 130 ? 5.538 2.668 11.431 1.00 95.75 130 GLY A CA 1
ATOM 965 C C . GLY A 1 130 ? 4.838 2.986 12.742 1.00 95.75 130 GLY A C 1
ATOM 966 O O . GLY A 1 130 ? 4.684 4.155 13.092 1.00 95.75 130 GLY A O 1
ATOM 967 N N . TRP A 1 131 ? 4.466 1.940 13.467 1.00 96.50 131 TRP A N 1
ATOM 968 C CA . TRP A 1 131 ? 3.920 2.011 14.815 1.00 96.50 131 TRP A CA 1
ATOM 969 C C . TRP A 1 131 ? 4.826 1.234 15.757 1.00 96.50 131 TRP A C 1
ATOM 971 O O . TRP A 1 131 ? 5.228 0.110 15.452 1.00 96.50 131 TRP A O 1
ATOM 981 N N . ASN A 1 132 ? 5.118 1.820 16.915 1.00 96.06 132 ASN A N 1
ATOM 982 C CA . ASN A 1 132 ? 5.799 1.106 17.991 1.00 96.06 132 ASN A CA 1
ATOM 983 C C . ASN A 1 132 ? 4.881 0.029 18.593 1.00 96.06 132 ASN A C 1
ATOM 985 O O . ASN A 1 132 ? 3.661 0.068 18.420 1.00 96.06 132 ASN A O 1
ATOM 989 N N . ALA A 1 133 ? 5.463 -0.905 19.346 1.00 94.94 133 ALA A N 1
ATOM 990 C CA . ALA A 1 133 ? 4.728 -1.925 20.092 1.00 94.94 133 ALA A CA 1
ATOM 991 C C . ALA A 1 133 ? 3.534 -1.339 20.875 1.00 94.94 133 ALA A C 1
ATOM 993 O O . ALA A 1 133 ? 3.704 -0.452 21.715 1.00 94.94 133 ALA A O 1
ATOM 994 N N . GLY A 1 134 ? 2.325 -1.836 20.597 1.00 91.69 134 GLY A N 1
ATOM 995 C CA . GLY A 1 134 ? 1.086 -1.421 21.261 1.00 91.69 134 GLY A CA 1
ATOM 996 C C . GLY A 1 134 ? 0.508 -0.072 20.813 1.00 91.69 134 GLY A C 1
ATOM 997 O O . GLY A 1 134 ? -0.586 0.288 21.252 1.00 91.69 134 GLY A O 1
ATOM 998 N N . GLN A 1 135 ? 1.219 0.699 19.979 1.00 94.75 135 GLN A N 1
ATOM 999 C CA . GLN A 1 135 ? 0.772 2.025 19.550 1.00 94.75 135 GLN A CA 1
ATOM 1000 C C . GLN A 1 135 ? -0.447 1.929 18.630 1.00 94.75 135 GLN A C 1
ATOM 1002 O O . GLN A 1 135 ? -1.413 2.666 18.819 1.00 94.75 135 GLN A O 1
ATOM 1007 N N . LEU A 1 136 ? -0.417 1.019 17.652 1.00 94.44 136 LEU A N 1
ATOM 1008 C CA . LEU A 1 136 ? -1.513 0.864 16.699 1.00 94.44 136 LEU A CA 1
ATOM 1009 C C . LEU A 1 136 ? -2.807 0.458 17.416 1.00 94.44 136 LEU A C 1
ATOM 1011 O O . LEU A 1 136 ? -3.870 1.005 17.146 1.00 94.44 136 LEU A O 1
ATOM 1015 N N . GLU A 1 137 ? -2.727 -0.455 18.378 1.00 93.06 137 GLU A N 1
ATOM 1016 C CA . GLU A 1 137 ? -3.878 -0.895 19.161 1.00 93.06 137 GLU A CA 1
ATOM 1017 C C . GLU A 1 137 ? -4.445 0.215 20.045 1.00 93.06 137 GLU A C 1
ATOM 1019 O O . GLU A 1 137 ? -5.656 0.266 20.266 1.00 93.06 137 GLU A O 1
ATOM 1024 N N . GLU A 1 138 ? -3.597 1.107 20.554 1.00 93.25 138 GLU A N 1
ATOM 1025 C CA . GLU A 1 138 ? -4.045 2.284 21.293 1.00 93.25 138 GLU A CA 1
ATOM 1026 C C . GLU A 1 138 ? -4.756 3.286 20.373 1.00 93.25 138 GLU A C 1
ATOM 1028 O O . GLU A 1 138 ? -5.848 3.749 20.699 1.00 93.25 138 GLU A O 1
ATOM 1033 N N . GLU A 1 139 ? -4.220 3.542 19.178 1.00 93.19 139 GLU A N 1
ATOM 1034 C CA . GLU A 1 139 ? -4.872 4.391 18.173 1.00 93.19 139 GLU A CA 1
ATOM 1035 C C . GLU A 1 139 ? -6.218 3.802 17.701 1.00 93.19 139 GLU A C 1
ATOM 1037 O O . GLU A 1 139 ? -7.195 4.536 17.528 1.00 93.19 139 GLU A O 1
ATOM 1042 N N . MET A 1 140 ? -6.313 2.474 17.564 1.00 91.19 140 MET A N 1
ATOM 1043 C CA . MET A 1 140 ? -7.573 1.772 17.279 1.00 91.19 140 MET A CA 1
ATOM 1044 C C . MET A 1 140 ? -8.604 1.980 18.401 1.00 91.19 140 MET A C 1
ATOM 1046 O O . MET A 1 140 ? -9.764 2.277 18.121 1.00 91.19 140 MET A O 1
ATOM 1050 N N . LYS A 1 141 ? -8.204 1.883 19.680 1.00 90.69 141 LYS A N 1
ATOM 1051 C CA . LYS A 1 141 ? -9.104 2.142 20.827 1.00 90.69 141 LYS A CA 1
ATOM 1052 C C . LYS A 1 141 ? -9.581 3.590 20.890 1.00 90.69 141 LYS A C 1
ATOM 1054 O O . LYS A 1 141 ? -10.675 3.851 21.383 1.00 90.69 141 LYS A O 1
ATOM 1059 N N . GLN A 1 142 ? -8.767 4.522 20.405 1.00 90.38 142 GLN A N 1
ATOM 1060 C CA . GLN A 1 142 ? -9.098 5.944 20.333 1.00 90.38 142 GLN A CA 1
ATOM 1061 C C . GLN A 1 142 ? -9.966 6.295 19.115 1.00 90.38 142 GLN A C 1
ATOM 1063 O O . GLN A 1 142 ? -10.257 7.469 18.899 1.00 90.38 142 GLN A O 1
ATOM 1068 N N . ASN A 1 143 ? -10.409 5.300 18.336 1.00 89.19 143 ASN A N 1
ATOM 1069 C CA . ASN A 1 143 ? -11.171 5.483 17.101 1.00 89.19 143 ASN A CA 1
ATOM 1070 C C . ASN A 1 143 ? -10.452 6.395 16.090 1.00 89.19 143 ASN A C 1
ATOM 1072 O O . ASN A 1 143 ? -11.097 7.152 15.368 1.00 89.19 143 ASN A O 1
ATOM 1076 N N . ALA A 1 144 ? -9.116 6.349 16.033 1.00 91.81 144 ALA A N 1
ATOM 1077 C CA . ALA A 1 144 ? -8.357 7.046 14.990 1.00 91.81 144 ALA A CA 1
ATOM 1078 C C . ALA A 1 144 ? -8.440 6.305 13.642 1.00 91.81 144 ALA A C 1
ATOM 1080 O O . ALA A 1 144 ? -8.445 6.921 12.571 1.00 91.81 144 ALA A O 1
ATOM 1081 N N . TRP A 1 145 ? -8.559 4.977 13.709 1.00 94.31 145 TRP A N 1
ATOM 1082 C CA . TRP A 1 145 ? -8.556 4.074 12.567 1.00 94.31 145 TRP A CA 1
ATOM 1083 C C . TRP A 1 145 ? -9.762 3.141 12.600 1.00 94.31 145 TRP A C 1
ATOM 1085 O O . TRP A 1 145 ? -10.127 2.608 13.647 1.00 94.31 145 TRP A O 1
ATOM 1095 N N . LEU A 1 146 ? -10.331 2.897 11.426 1.00 92.62 146 LEU A N 1
ATOM 1096 C CA . LEU A 1 146 ? -11.148 1.716 11.162 1.00 92.62 146 LEU A CA 1
ATOM 1097 C C . LEU A 1 146 ? -10.280 0.668 10.474 1.00 92.62 146 LEU A C 1
ATOM 1099 O O . LEU A 1 146 ? -9.336 1.021 9.766 1.00 92.62 146 LEU A O 1
ATOM 1103 N N . ASN A 1 147 ? -10.610 -0.610 10.638 1.00 92.81 147 ASN A N 1
ATOM 1104 C CA . ASN A 1 147 ? -9.897 -1.692 9.974 1.00 92.81 147 ASN A CA 1
ATOM 1105 C C . ASN A 1 147 ? -10.823 -2.530 9.085 1.00 92.81 147 ASN A C 1
ATOM 1107 O O . ASN A 1 147 ? -11.969 -2.801 9.435 1.00 92.81 147 ASN A O 1
ATOM 1111 N N . SER A 1 148 ? -10.300 -2.976 7.944 1.00 93.19 148 SER A N 1
ATOM 1112 C CA . SER A 1 148 ? -10.990 -3.904 7.040 1.00 93.19 148 SER A CA 1
ATOM 1113 C C . SER A 1 148 ? -10.006 -4.901 6.425 1.00 93.19 148 SER A C 1
ATOM 1115 O O . SER A 1 148 ? -8.814 -4.595 6.342 1.00 93.19 148 SER A O 1
ATOM 1117 N N . PRO A 1 149 ? -10.454 -6.095 6.000 1.00 93.69 149 PRO A N 1
ATOM 1118 C CA . PRO A 1 149 ? -9.613 -6.992 5.214 1.00 93.69 149 PRO A CA 1
ATOM 1119 C C . PRO A 1 149 ? -9.069 -6.286 3.969 1.00 93.69 149 PRO A C 1
ATOM 1121 O O . PRO A 1 149 ? -9.792 -5.530 3.320 1.00 93.69 149 PRO A O 1
ATOM 1124 N N . ALA A 1 150 ? -7.801 -6.529 3.637 1.00 95.38 150 ALA A N 1
ATOM 1125 C CA . ALA A 1 150 ? -7.232 -5.976 2.419 1.00 95.38 150 ALA A CA 1
ATOM 1126 C C . ALA A 1 150 ? -7.863 -6.611 1.170 1.00 95.38 150 ALA A C 1
ATOM 1128 O O . ALA A 1 150 ? -8.087 -7.820 1.116 1.00 95.38 150 ALA A O 1
ATOM 1129 N N . ASP A 1 151 ? -8.102 -5.782 0.158 1.00 95.50 151 ASP A N 1
ATOM 1130 C CA . ASP A 1 151 ? -8.657 -6.167 -1.138 1.00 95.50 151 ASP A CA 1
ATOM 1131 C C . ASP A 1 151 ? -7.679 -5.758 -2.246 1.00 95.50 151 ASP A C 1
ATOM 1133 O O . ASP A 1 151 ? -7.326 -4.584 -2.388 1.00 95.50 151 ASP A O 1
ATOM 1137 N N . MET A 1 152 ? -7.239 -6.731 -3.043 1.00 95.56 152 MET A N 1
ATOM 1138 C CA . MET A 1 152 ? -6.306 -6.512 -4.146 1.00 95.56 152 MET A CA 1
ATOM 1139 C C . MET A 1 152 ? -6.845 -5.535 -5.194 1.00 95.56 152 MET A C 1
ATOM 1141 O O . MET A 1 152 ? -6.075 -4.724 -5.707 1.00 95.56 152 MET A O 1
ATOM 1145 N N . GLN A 1 153 ? -8.153 -5.538 -5.451 1.00 95.81 153 GLN A N 1
ATOM 1146 C CA . GLN A 1 153 ? -8.784 -4.597 -6.371 1.00 95.81 153 GLN A CA 1
ATOM 1147 C C . GLN A 1 153 ? -8.651 -3.156 -5.857 1.00 95.81 153 GLN A C 1
ATOM 1149 O O . GLN A 1 153 ? -8.476 -2.219 -6.639 1.00 95.81 153 GLN A O 1
ATOM 1154 N N . ILE A 1 154 ? -8.678 -2.949 -4.536 1.00 96.56 154 ILE A N 1
ATOM 1155 C CA . ILE A 1 154 ? -8.445 -1.630 -3.928 1.00 96.56 154 ILE A CA 1
ATOM 1156 C C . ILE A 1 154 ? -6.965 -1.226 -4.033 1.00 96.56 154 ILE A C 1
ATOM 1158 O O . ILE A 1 154 ? -6.673 -0.058 -4.296 1.00 96.56 154 ILE A O 1
ATOM 1162 N N . ILE A 1 155 ? -6.029 -2.169 -3.877 1.00 96.81 155 ILE A N 1
ATOM 1163 C CA . ILE A 1 155 ? -4.580 -1.896 -3.949 1.00 96.81 155 ILE A CA 1
ATOM 1164 C C . ILE A 1 155 ? -4.130 -1.587 -5.382 1.00 96.81 155 ILE A C 1
ATOM 1166 O O . ILE A 1 155 ? -3.380 -0.631 -5.593 1.00 96.81 155 ILE A O 1
ATOM 1170 N N . PHE A 1 156 ? -4.557 -2.383 -6.361 1.00 95.88 156 PHE A N 1
ATOM 1171 C CA . PHE A 1 156 ? -3.963 -2.379 -7.700 1.00 95.88 156 PHE A CA 1
ATOM 1172 C C . PHE A 1 156 ? -4.848 -1.708 -8.755 1.00 95.88 156 PHE A C 1
ATOM 1174 O O . PHE A 1 156 ? -4.333 -0.926 -9.550 1.00 95.88 156 PHE A O 1
ATOM 1181 N N . ASP A 1 157 ? -6.166 -1.921 -8.717 1.00 94.88 157 ASP A N 1
ATOM 1182 C CA . ASP A 1 157 ? -7.060 -1.521 -9.818 1.00 94.88 157 ASP A CA 1
ATOM 1183 C C . ASP A 1 157 ? -7.852 -0.234 -9.543 1.00 94.88 157 ASP A C 1
ATOM 1185 O O . ASP A 1 157 ? -8.268 0.478 -10.458 1.00 94.88 157 ASP A O 1
ATOM 1189 N N . THR A 1 158 ? -8.076 0.093 -8.271 1.00 96.12 158 THR A N 1
ATOM 1190 C CA . THR A 1 158 ? -8.912 1.233 -7.881 1.00 96.12 158 THR A CA 1
ATOM 1191 C C . THR A 1 158 ? -8.134 2.549 -7.990 1.00 96.12 158 THR A C 1
ATOM 1193 O O . THR A 1 158 ? -7.035 2.649 -7.427 1.00 96.12 158 THR A O 1
ATOM 1196 N N . PRO A 1 159 ? -8.689 3.602 -8.628 1.00 95.62 159 PRO A N 1
ATOM 1197 C CA . PRO A 1 159 ? -8.064 4.923 -8.661 1.00 95.62 159 PRO A CA 1
ATOM 1198 C C . PRO A 1 159 ? -7.794 5.465 -7.251 1.00 95.62 159 PRO A C 1
ATOM 1200 O O . PRO A 1 159 ? -8.653 5.331 -6.374 1.00 95.62 159 PRO A O 1
ATOM 1203 N N . PRO A 1 160 ? -6.646 6.115 -6.995 1.00 94.62 160 PRO A N 1
ATOM 1204 C CA . PRO A 1 160 ? -6.229 6.442 -5.634 1.00 94.62 160 PRO A CA 1
ATOM 1205 C C . PRO A 1 160 ? -7.207 7.343 -4.879 1.00 94.62 160 PRO A C 1
ATOM 1207 O O . PRO A 1 160 ? -7.439 7.138 -3.691 1.00 94.62 160 PRO A O 1
ATOM 1210 N N . GLN A 1 161 ? -7.871 8.271 -5.565 1.00 94.12 161 GLN A N 1
ATOM 1211 C CA . GLN A 1 161 ? -8.866 9.163 -4.962 1.00 94.12 161 GLN A CA 1
ATOM 1212 C C . GLN A 1 161 ? -10.111 8.409 -4.462 1.00 94.12 161 GLN A C 1
ATOM 1214 O O . GLN A 1 161 ? -10.803 8.894 -3.569 1.00 94.12 161 GLN A O 1
ATOM 1219 N N . LEU A 1 162 ? -10.387 7.222 -5.016 1.00 95.06 162 LEU A N 1
ATOM 1220 C CA . LEU A 1 162 ? -11.539 6.389 -4.666 1.00 95.06 162 LEU A CA 1
ATOM 1221 C C . LEU A 1 162 ? -11.208 5.324 -3.617 1.00 95.06 162 LEU A C 1
ATOM 1223 O O . LEU A 1 162 ? -12.116 4.867 -2.930 1.00 95.06 162 LEU A O 1
ATOM 1227 N N . ARG A 1 163 ? -9.929 4.967 -3.427 1.00 96.44 163 ARG A N 1
ATOM 1228 C CA . ARG A 1 163 ? -9.513 3.879 -2.519 1.00 96.44 163 ARG A CA 1
ATOM 1229 C C . ARG A 1 163 ? -10.067 4.030 -1.108 1.00 96.44 163 ARG A C 1
ATOM 1231 O O . ARG A 1 163 ? -10.529 3.051 -0.538 1.00 96.44 163 ARG A O 1
ATOM 1238 N N . TRP A 1 164 ? -10.075 5.248 -0.564 1.00 94.75 164 TRP A N 1
ATOM 1239 C CA . TRP A 1 164 ? -10.630 5.510 0.769 1.00 94.75 164 TRP A CA 1
ATOM 1240 C C . TRP A 1 164 ? -12.135 5.247 0.833 1.00 94.75 164 TRP A C 1
ATOM 1242 O O . TRP A 1 164 ? -12.596 4.551 1.730 1.00 94.75 164 TRP A O 1
ATOM 1252 N N . GLN A 1 165 ? -12.897 5.723 -0.153 1.00 92.06 165 GLN A N 1
ATOM 1253 C CA . GLN A 1 165 ? -14.343 5.496 -0.206 1.00 92.06 165 GLN A CA 1
ATOM 1254 C C . GLN A 1 165 ? -14.674 4.015 -0.421 1.00 92.06 165 GLN A C 1
ATOM 1256 O O . GLN A 1 165 ? -15.552 3.487 0.254 1.00 92.06 165 GLN A O 1
ATOM 1261 N N . CYS A 1 166 ? -13.949 3.336 -1.316 1.00 93.38 166 CYS A N 1
ATOM 1262 C CA . CYS A 1 166 ? -14.106 1.904 -1.565 1.00 93.38 166 CYS A CA 1
ATOM 1263 C C . CYS A 1 166 ? -13.780 1.073 -0.319 1.00 93.38 166 CYS A C 1
ATOM 1265 O O . CYS A 1 166 ? -14.536 0.166 0.011 1.00 93.38 166 CYS A O 1
ATOM 1267 N N . ALA A 1 167 ? -12.708 1.411 0.405 1.00 92.88 167 ALA A N 1
ATOM 1268 C CA . ALA A 1 167 ? -12.340 0.725 1.640 1.00 92.88 167 ALA A CA 1
ATOM 1269 C C . ALA A 1 167 ? -13.393 0.932 2.742 1.00 92.88 167 ALA A C 1
ATOM 1271 O O . ALA A 1 167 ? -13.745 -0.015 3.440 1.00 92.88 167 ALA A O 1
ATOM 1272 N N . VAL A 1 168 ? -13.958 2.142 2.861 1.00 90.75 168 VAL A N 1
ATOM 1273 C CA . VAL A 1 168 ? -15.077 2.391 3.784 1.00 90.75 168 VAL A CA 1
ATOM 1274 C C . VAL A 1 168 ? -16.306 1.562 3.407 1.00 90.75 168 VAL A C 1
ATOM 1276 O O . VAL A 1 168 ? -16.877 0.875 4.254 1.00 90.75 168 VAL A O 1
ATOM 1279 N N . ALA A 1 169 ? -16.689 1.588 2.129 1.00 87.88 169 ALA A N 1
ATOM 1280 C CA . ALA A 1 169 ? -17.85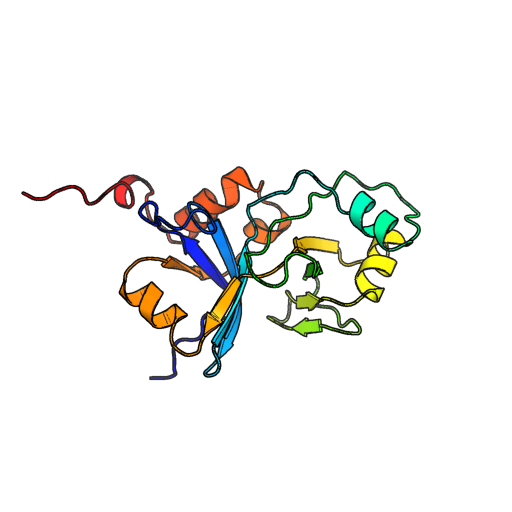0 0.863 1.626 1.00 87.88 169 ALA A CA 1
ATOM 1281 C C . ALA A 1 169 ? -17.710 -0.660 1.789 1.00 87.88 169 ALA A C 1
ATOM 1283 O O . ALA A 1 169 ? -18.697 -1.336 2.073 1.00 87.88 169 ALA A O 1
ATOM 1284 N N . ALA A 1 170 ? -16.491 -1.199 1.675 1.00 85.94 170 ALA A N 1
ATOM 1285 C CA . ALA A 1 170 ? -16.206 -2.620 1.873 1.00 85.94 170 ALA A CA 1
ATOM 1286 C C . ALA A 1 170 ? -16.502 -3.105 3.304 1.00 85.94 170 ALA A C 1
ATOM 1288 O O . ALA A 1 170 ? -16.798 -4.282 3.502 1.00 85.94 170 ALA A O 1
ATOM 1289 N N . MET A 1 171 ? -16.497 -2.211 4.300 1.00 82.81 171 MET A N 1
ATOM 1290 C CA . MET A 1 171 ? -16.916 -2.542 5.670 1.00 82.81 171 MET A CA 1
ATOM 1291 C C . MET A 1 171 ? -18.441 -2.607 5.839 1.00 82.81 171 MET A C 1
ATOM 1293 O O . MET A 1 171 ? -18.921 -2.939 6.920 1.00 82.81 171 MET A O 1
ATOM 1297 N N . GLY A 1 172 ? -19.217 -2.256 4.807 1.00 75.62 172 GLY A N 1
ATOM 1298 C CA . GLY A 1 172 ? -20.666 -2.081 4.919 1.00 75.62 172 GLY A CA 1
ATOM 1299 C C . GLY A 1 172 ? -21.064 -0.858 5.753 1.00 75.62 172 GLY A C 1
ATOM 1300 O O . GLY A 1 172 ? -22.206 -0.770 6.200 1.00 75.62 172 GLY A O 1
ATOM 1301 N N . VAL A 1 173 ? -20.130 0.072 5.983 1.00 69.12 173 VAL A N 1
ATOM 1302 C CA . VAL A 1 173 ? -20.363 1.305 6.738 1.00 69.12 173 VAL A CA 1
ATOM 1303 C C . VAL A 1 173 ? -20.783 2.406 5.770 1.00 69.12 173 VAL A C 1
ATOM 1305 O O . VAL A 1 173 ? -20.097 2.671 4.782 1.00 69.12 173 VAL A O 1
ATOM 1308 N N . ASP A 1 174 ? -21.907 3.065 6.052 1.00 64.56 174 ASP A N 1
ATOM 1309 C CA . ASP A 1 174 ? -22.322 4.239 5.286 1.00 64.56 174 ASP A CA 1
ATOM 1310 C C . ASP A 1 174 ? -21.457 5.441 5.690 1.00 64.56 174 ASP A C 1
ATOM 1312 O O . ASP A 1 174 ? -21.367 5.786 6.869 1.00 64.56 174 ASP A O 1
ATOM 1316 N N . LEU A 1 175 ? -20.849 6.118 4.717 1.00 63.00 175 LEU A N 1
ATOM 1317 C CA . LEU A 1 175 ? -20.077 7.345 4.924 1.00 63.00 175 LEU A CA 1
ATOM 1318 C C . LEU A 1 175 ? -20.873 8.429 5.663 1.00 63.00 175 LEU A C 1
ATOM 1320 O O . LEU A 1 175 ? -20.280 9.223 6.393 1.00 63.00 175 LEU A O 1
ATOM 1324 N N . SER A 1 176 ? -22.201 8.442 5.508 1.00 64.06 176 SER A N 1
ATOM 1325 C CA . SER A 1 176 ? -23.098 9.356 6.223 1.00 64.06 176 SER A CA 1
ATOM 1326 C C . SER A 1 176 ? -23.113 9.118 7.742 1.00 64.06 176 SER A C 1
ATOM 1328 O O . SER A 1 176 ? -23.290 10.055 8.514 1.00 64.06 176 SER A O 1
ATOM 1330 N N . SER A 1 177 ? -22.847 7.884 8.185 1.00 64.31 177 SER A N 1
ATOM 1331 C CA . SER A 1 177 ? -22.707 7.534 9.605 1.00 64.31 177 SER A CA 1
ATOM 1332 C C . SER A 1 177 ? -21.336 7.895 10.184 1.00 64.31 177 SER A C 1
ATOM 1334 O O . SER A 1 177 ? -21.191 8.006 11.396 1.00 64.31 177 SER A O 1
ATOM 1336 N N . LEU A 1 178 ? -20.338 8.120 9.323 1.00 63.41 178 LEU A N 1
ATOM 1337 C CA . LEU A 1 178 ? -18.983 8.526 9.712 1.00 63.41 178 LEU A CA 1
ATOM 1338 C C . LEU A 1 178 ? -18.798 10.050 9.702 1.00 63.41 178 LEU A C 1
ATOM 1340 O O . LEU A 1 178 ? -17.777 10.553 10.180 1.00 63.41 178 LEU A O 1
ATOM 1344 N N . SER A 1 179 ? -19.754 10.803 9.145 1.00 54.16 179 SER A N 1
ATOM 1345 C CA . SER A 1 179 ? -19.703 12.261 9.135 1.00 54.16 179 SER A CA 1
ATOM 1346 C C . SER A 1 179 ? -20.074 12.824 10.507 1.00 54.16 179 SER A C 1
ATOM 1348 O O . SER A 1 179 ? -21.248 12.908 10.840 1.00 54.16 179 SER A O 1
ATOM 1350 N N . TYR A 1 180 ? -19.046 13.234 11.256 1.00 49.38 180 TYR A N 1
ATOM 1351 C CA . TYR A 1 180 ? -19.098 14.061 12.464 1.00 49.38 180 TYR A CA 1
ATOM 1352 C C . TYR A 1 180 ? -20.180 13.673 13.486 1.00 49.38 180 TYR A C 1
ATOM 1354 O O . TYR A 1 180 ? -21.254 14.271 13.523 1.00 49.38 180 TYR A O 1
ATOM 1362 N N . ASP A 1 181 ? -19.805 12.837 14.457 1.00 42.09 181 ASP A N 1
ATOM 1363 C CA . ASP A 1 181 ? -20.261 13.044 15.835 1.00 42.09 181 ASP A CA 1
ATOM 1364 C C . ASP A 1 181 ? -19.733 14.411 16.327 1.00 42.09 181 ASP A C 1
ATOM 1366 O O . ASP A 1 181 ? -18.748 14.534 17.052 1.00 42.09 181 ASP A O 1
ATOM 1370 N N . VAL A 1 182 ? -20.377 15.481 15.862 1.00 43.09 182 VAL A N 1
ATOM 1371 C CA . VAL A 1 182 ? -20.477 16.769 16.550 1.00 43.09 182 VAL A CA 1
ATOM 1372 C C . VAL A 1 182 ? -21.961 16.934 16.833 1.00 43.09 182 VAL A C 1
ATOM 1374 O O . VAL A 1 182 ? -22.688 17.654 16.157 1.00 43.09 182 VAL A O 1
ATOM 1377 N N . GLY A 1 183 ? -22.417 16.166 17.814 1.00 34.28 183 GLY A N 1
ATOM 1378 C CA . GLY A 1 183 ? -23.794 16.129 18.273 1.00 34.28 183 GLY A CA 1
ATOM 1379 C C . GLY A 1 183 ? -23.825 15.959 19.781 1.00 34.28 183 GLY A C 1
ATOM 1380 O O . GLY A 1 183 ? -24.322 14.960 20.282 1.00 34.28 183 GLY A O 1
ATOM 1381 N N . HIS A 1 184 ? -23.271 16.925 20.518 1.00 38.12 184 HIS A N 1
ATOM 1382 C CA . HIS A 1 184 ? -23.716 17.125 21.893 1.00 38.12 184 HIS A CA 1
ATOM 1383 C C . HIS A 1 184 ? -25.172 17.602 21.842 1.00 38.12 184 HIS A C 1
ATOM 1385 O O . HIS A 1 184 ? -25.439 18.722 21.401 1.00 38.12 184 HIS A O 1
ATOM 1391 N N . ALA A 1 185 ? -26.087 16.742 22.282 1.00 36.50 185 ALA A N 1
ATOM 1392 C CA . ALA A 1 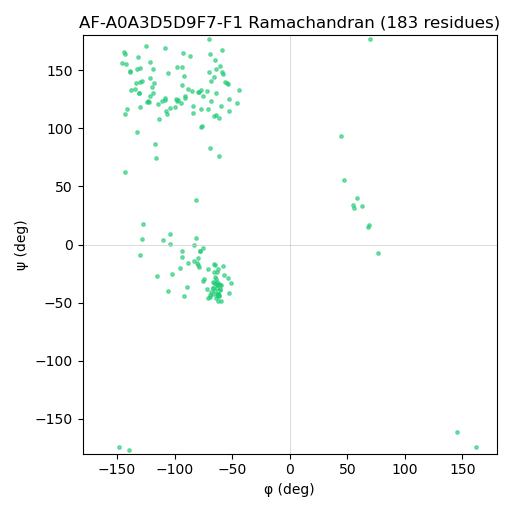185 ? -27.382 17.131 22.823 1.00 36.50 185 ALA A CA 1
ATOM 1393 C C . ALA A 1 185 ? -27.375 16.851 24.329 1.00 36.50 185 ALA A C 1
ATOM 1395 O O . ALA A 1 185 ? -26.829 15.793 24.720 1.00 36.50 185 ALA A O 1
#

Mean predicted aligned error: 5.73 Å

Foldseek 3Di:
DPPDWQQQKWWFFFCPQPPPQRRRWIWHWHDQDQFWTKTFTQQAFDPDFLVNVCVVVVAAAPDPPDTHTEGAGGDAQQAFKKKKAFQDDDDPAWRDRDNTIIIGRDCVLSNCVSVVNHGPFIHMYGGIDITGRCRVVVCVVVVRTDMDRHDVCLRGVDHSVCSSVVSCVRVVHDVVVSPDPPDDD